Protein 4HHU (pdb70)

Radius of gyration: 19.48 Å; Cα contacts (8 Å, |Δi|>4): 597; chains: 2; bounding box: 56×45×49 Å

Structure (mmCIF, N/CA/C/O backbone):
data_4HHU
#
_entry.id   4HHU
#
_cell.length_a   58.426
_cell.length_b   63.623
_cell.length_c   81.168
_cell.angle_alpha   90.000
_cell.angle_beta   90.000
_cell.angle_gamma   90.000
#
_symmetry.space_group_name_H-M   'P 21 21 21'
#
loop_
_entity.id
_entity.type
_entity.pdbx_description
1 polymer OR280
2 non-polymer 3,6,9,12,15-PENTAOXAHEPTADECAN-1-OL
3 non-polymer 'TETRAETHYLENE GLYCOL'
4 water water
#
loop_
_atom_site.group_PDB
_atom_site.id
_atom_site.type_symbol
_atom_site.label_atom_id
_atom_site.label_alt_id
_atom_site.label_comp_id
_atom_site.label_asym_id
_atom_site.label_entity_id
_atom_site.label_seq_id
_atom_site.pdbx_PDB_ins_code
_atom_site.Cartn_x
_atom_site.Cartn_y
_atom_site.Cartn_z
_atom_site.occupancy
_atom_site.B_iso_or_equiv
_atom_site.auth_seq_id
_atom_site.auth_comp_id
_atom_site.auth_asym_id
_atom_site.auth_atom_id
_atom_site.pdbx_PDB_model_num
ATOM 9 N N . GLY A 1 2 ? 15.931 40.577 47.577 1.00 56.22 2 GLY A N 1
ATOM 10 C CA . GLY A 1 2 ? 14.523 40.250 47.463 1.00 51.69 2 GLY A CA 1
ATOM 11 C C . GLY A 1 2 ? 14.120 40.319 46.004 1.00 47.79 2 GLY A C 1
ATOM 12 O O . GLY A 1 2 ? 14.807 40.941 45.195 1.00 48.62 2 GLY A O 1
ATOM 13 N N . VAL A 1 3 ? 13.013 39.677 45.657 1.00 41.79 3 VAL A N 1
ATOM 14 C CA . VAL A 1 3 ? 12.538 39.681 44.283 1.00 36.31 3 VAL A CA 1
ATOM 15 C C . VAL A 1 3 ? 11.116 40.215 44.241 1.00 31.74 3 VAL A C 1
ATOM 16 O O . VAL A 1 3 ? 10.365 40.097 45.208 1.00 33.66 3 VAL A O 1
ATOM 28 N N . VAL A 1 5 ? 7.534 40.386 41.851 1.00 19.71 5 VAL A N 1
ATOM 29 C CA . VAL A 1 5 ? 6.800 39.894 40.699 1.00 18.77 5 VAL A CA 1
ATOM 30 C C . VAL A 1 5 ? 5.583 40.773 40.485 1.00 19.51 5 VAL A C 1
ATOM 31 O O . VAL A 1 5 ? 4.777 40.961 41.396 1.00 16.11 5 VAL A O 1
ATOM 35 N N . ILE A 1 6 ? 5.458 41.310 39.277 1.00 17.45 6 ILE A N 1
ATOM 36 C CA . ILE A 1 6 ? 4.333 42.168 38.927 1.00 20.16 6 ILE A CA 1
ATOM 37 C C . ILE A 1 6 ? 3.643 41.597 37.690 1.00 22.31 6 ILE A C 1
ATOM 38 O O . ILE A 1 6 ? 4.294 41.297 36.689 1.00 19.03 6 ILE A O 1
ATOM 43 N N . VAL A 1 7 ? 2.326 41.452 37.762 1.00 17.43 7 VAL A N 1
ATOM 44 C CA . VAL A 1 7 ? 1.577 40.919 36.641 1.00 15.94 7 VAL A CA 1
ATOM 45 C C . VAL A 1 7 ? 0.446 41.843 36.208 1.00 18.83 7 VAL A C 1
ATOM 46 O O . VAL A 1 7 ? -0.438 42.187 36.995 1.00 20.22 7 VAL A O 1
ATOM 50 N N . PHE A 1 8 ? 0.493 42.246 34.942 1.00 14.20 8 PHE A N 1
ATOM 51 C CA . PHE A 1 8 ? -0.529 43.108 34.367 1.00 15.18 8 PHE A CA 1
ATOM 52 C C . PHE A 1 8 ? -1.427 42.250 33.488 1.00 20.29 8 PHE A C 1
ATOM 53 O O . PHE A 1 8 ? -0.973 41.259 32.912 1.00 18.22 8 PHE A O 1
ATOM 61 N N . GLU A 1 9 ? -2.694 42.642 33.376 1.00 21.44 9 GLU A N 1
ATOM 62 C CA . GLU A 1 9 ? -3.660 41.924 32.550 1.00 21.92 9 GLU A CA 1
ATOM 63 C C . GLU A 1 9 ? -4.629 42.936 31.935 1.00 22.61 9 GLU A C 1
ATOM 64 O O . GLU A 1 9 ? -4.995 43.925 32.574 1.00 20.37 9 GLU A O 1
ATOM 70 N N . GLY A 1 10 ? -5.034 42.688 30.695 1.00 20.20 10 GLY A N 1
ATOM 71 C CA . GLY A 1 10 ? -5.959 43.589 30.023 1.00 22.44 10 GLY A CA 1
ATOM 72 C C . GLY A 1 10 ? -6.310 43.100 28.625 1.00 27.87 10 GLY A C 1
ATOM 73 O O . GLY A 1 10 ? -5.626 42.236 28.076 1.00 27.66 10 GLY A O 1
ATOM 74 N N . ASP A 1 11 ? -7.372 43.651 28.042 1.00 32.01 11 ASP A N 1
ATOM 75 C CA . ASP A 1 11 ? -7.794 43.254 26.699 1.00 37.46 11 ASP A CA 1
ATOM 76 C C . ASP A 1 11 ? -7.085 44.055 25.612 1.00 34.53 11 ASP A C 1
ATOM 77 O O . ASP A 1 11 ? -7.097 43.679 24.441 1.00 34.66 11 ASP A O 1
ATOM 82 N N . ASP A 1 12 ? -6.466 45.157 26.015 1.00 34.53 12 ASP A N 1
ATOM 83 C CA . ASP A 1 12 ? -5.778 46.049 25.096 1.00 35.58 12 ASP A CA 1
ATOM 84 C C . ASP A 1 12 ? -4.268 45.831 25.134 1.00 26.60 12 ASP A C 1
ATOM 85 O O . ASP A 1 12 ? -3.601 46.291 26.058 1.00 22.77 12 ASP A O 1
ATOM 90 N N . LEU A 1 13 ? -3.728 45.147 24.125 1.00 24.08 13 LEU A N 1
ATOM 91 C CA . LEU A 1 13 ? -2.290 44.870 24.071 1.00 25.31 13 LEU A CA 1
ATOM 92 C C . LEU A 1 13 ? -1.427 46.126 24.040 1.00 26.07 13 LEU A C 1
ATOM 93 O O . LEU A 1 13 ? -0.387 46.184 24.692 1.00 31.31 13 LEU A O 1
ATOM 98 N N . GLU A 1 14 ? -1.850 47.127 23.275 1.00 19.55 14 GLU A N 1
ATOM 99 C CA . GLU A 1 14 ? -1.103 48.377 23.195 1.00 22.99 14 GLU A CA 1
ATOM 100 C C . GLU A 1 14 ? -0.990 49.024 24.571 1.00 25.16 14 GLU A C 1
ATOM 101 O O . GLU A 1 14 ? 0.063 49.558 24.927 1.00 21.23 14 GLU A O 1
ATOM 107 N N . ALA A 1 15 ? -2.076 48.970 25.340 1.00 21.15 15 ALA A N 1
ATOM 108 C CA . ALA A 1 15 ? -2.079 49.545 26.680 1.00 22.18 15 ALA A CA 1
ATOM 109 C C . ALA A 1 15 ? -1.136 48.754 27.587 1.00 20.04 15 ALA A C 1
ATOM 110 O O . ALA A 1 15 ? -0.428 49.329 28.413 1.00 23.05 15 ALA A O 1
ATOM 112 N N . LEU A 1 16 ? -1.128 47.434 27.435 1.00 21.38 16 LEU A N 1
ATOM 113 C CA . LEU A 1 16 ? -0.255 46.597 28.254 1.00 17.65 16 LEU A CA 1
ATOM 114 C C . LEU A 1 16 ? 1.201 46.876 27.932 1.00 20.91 16 LEU A C 1
ATOM 115 O O . LEU A 1 16 ? 2.045 46.936 28.826 1.00 18.69 16 LEU A O 1
ATOM 120 N N . GLU A 1 17 ? 1.498 47.068 26.652 1.00 17.44 17 GLU A N 1
ATOM 121 C CA . GLU A 1 17 ? 2.873 47.325 26.258 1.00 22.30 17 GLU A CA 1
ATOM 122 C C . GLU A 1 17 ? 3.364 48.722 26.650 1.00 20.94 17 GLU A C 1
ATOM 123 O O . GLU A 1 17 ? 4.559 48.929 26.832 1.00 18.48 17 GLU A O 1
ATOM 129 N N . LYS A 1 18 ? 2.457 49.684 26.788 1.00 16.99 18 LYS A N 1
ATOM 130 C CA . LYS A 1 18 ? 2.875 51.023 27.220 1.00 15.47 18 LYS A CA 1
ATOM 131 C C . LYS A 1 18 ? 3.251 50.892 28.699 1.00 17.03 18 LYS A C 1
ATOM 132 O O . LYS A 1 18 ? 4.240 51.474 29.163 1.00 21.53 18 LYS A O 1
ATOM 138 N N . ALA A 1 19 ? 2.445 50.124 29.424 1.00 17.48 19 ALA A N 1
ATOM 139 C CA . ALA A 1 19 ? 2.666 49.880 30.845 1.00 21.81 19 ALA A CA 1
ATOM 140 C C . ALA A 1 19 ? 4.008 49.174 31.044 1.00 18.75 19 ALA A C 1
ATOM 141 O O . ALA A 1 19 ? 4.764 49.509 31.956 1.00 17.75 19 ALA A O 1
ATOM 143 N N . LEU A 1 20 ? 4.290 48.190 30.196 1.00 16.59 20 LEU A N 1
ATOM 144 C CA . LEU A 1 20 ? 5.555 47.457 30.270 1.00 18.87 20 LEU A CA 1
ATOM 145 C C . LEU A 1 20 ? 6.734 48.424 30.155 1.00 16.86 20 LEU A C 1
ATOM 146 O O . LEU A 1 20 ? 7.633 48.429 30.995 1.00 20.12 20 LEU A O 1
ATOM 151 N N . LYS A 1 21 ? 6.721 49.248 29.112 1.00 18.67 21 LYS A N 1
ATOM 152 C CA . LYS A 1 21 ? 7.799 50.205 28.897 1.00 22.46 21 LYS A CA 1
ATOM 153 C C . LYS A 1 21 ? 8.033 51.159 30.062 1.00 22.14 21 LYS A C 1
ATOM 154 O O . LYS A 1 21 ? 9.174 51.434 30.429 1.00 19.81 21 LYS A O 1
ATOM 160 N N . GLU A 1 22 ? 6.955 51.654 30.653 1.00 16.54 22 GLU A N 1
ATOM 161 C CA . GLU A 1 22 ? 7.071 52.580 31.773 1.00 17.96 22 GLU A CA 1
ATOM 162 C C . GLU A 1 22 ? 7.596 51.886 33.033 1.00 18.13 22 GLU A C 1
ATOM 163 O O . GLU A 1 22 ? 8.417 52.445 33.757 1.00 20.27 22 GLU A O 1
ATOM 177 N N . ILE A 1 24 ? 9.444 49.221 33.074 1.00 17.49 24 ILE A N 1
ATOM 178 C CA . ILE A 1 24 ? 10.844 48.896 32.798 1.00 21.08 24 ILE A CA 1
ATOM 179 C C . ILE A 1 24 ? 11.720 50.117 33.047 1.00 19.73 24 ILE A C 1
ATOM 180 O O . ILE A 1 24 ? 12.806 50.019 33.636 1.00 16.52 24 ILE A O 1
ATOM 185 N N . ARG A 1 25 ? 11.247 51.261 32.568 1.00 18.88 25 ARG A N 1
ATOM 186 C CA . ARG A 1 25 ? 11.974 52.508 32.710 1.00 24.82 25 ARG A CA 1
ATOM 187 C C . ARG A 1 25 ? 12.159 52.806 34.195 1.00 25.17 25 ARG A C 1
ATOM 188 O O . ARG A 1 25 ? 13.260 53.118 34.645 1.00 26.15 25 ARG A O 1
ATOM 196 N N . GLN A 1 26 ? 11.069 52.706 34.949 1.00 18.76 26 GLN A N 1
ATOM 197 C CA . GLN A 1 26 ? 11.105 52.960 36.383 1.00 19.50 26 GLN A CA 1
ATOM 198 C C . GLN A 1 26 ? 12.052 52.000 37.107 1.00 21.29 26 GLN A C 1
ATOM 199 O O . GLN A 1 26 ? 12.873 52.428 37.921 1.00 21.00 26 GLN A O 1
ATOM 205 N N . ALA A 1 27 ? 11.940 50.708 36.807 1.00 17.61 27 ALA A N 1
ATOM 206 C CA . ALA A 1 27 ? 12.789 49.700 37.448 1.00 19.36 27 ALA A CA 1
ATOM 207 C C . ALA A 1 27 ? 14.271 49.940 37.174 1.00 24.03 27 ALA A C 1
ATOM 208 O O . ALA A 1 27 ? 15.096 49.882 38.084 1.00 23.62 27 ALA A O 1
ATOM 210 N N . ARG A 1 28 ? 14.608 50.225 35.922 1.00 20.31 28 ARG A N 1
ATOM 211 C CA . ARG A 1 28 ? 15.993 50.464 35.555 1.00 18.89 28 ARG A CA 1
ATOM 212 C C . ARG A 1 28 ? 16.541 51.770 36.123 1.00 21.17 28 ARG A C 1
ATOM 213 O O . ARG A 1 28 ? 17.748 51.907 36.303 1.00 20.62 28 ARG A O 1
ATOM 221 N N . LYS A 1 29 ? 15.659 52.725 36.405 1.00 18.92 29 LYS A N 1
ATOM 222 C CA . LYS A 1 29 ? 16.096 53.996 36.969 1.00 26.16 29 LYS A CA 1
ATOM 223 C C . LYS A 1 29 ? 16.715 53.729 38.343 1.00 24.14 29 LYS A C 1
ATOM 224 O O . LYS A 1 29 ? 17.643 54.417 38.765 1.00 24.47 29 LYS A O 1
ATOM 230 N N . PHE A 1 30 ? 16.189 52.718 39.030 1.00 19.76 30 PHE A N 1
ATOM 231 C CA . PHE A 1 30 ? 16.676 52.329 40.350 1.00 17.22 30 PHE A CA 1
ATOM 232 C C . PHE A 1 30 ? 17.755 51.254 40.215 1.00 17.57 30 PHE A C 1
ATOM 233 O O . PHE A 1 30 ? 18.142 50.624 41.197 1.00 22.08 30 PHE A O 1
ATOM 241 N N . ALA A 1 31 ? 18.231 51.047 38.992 1.00 19.21 31 ALA A N 1
ATOM 242 C CA . ALA A 1 31 ? 19.261 50.048 38.710 1.00 25.43 31 ALA A CA 1
ATOM 243 C C . ALA A 1 31 ? 18.773 48.627 38.989 1.00 24.01 31 ALA A C 1
ATOM 244 O O . ALA A 1 31 ? 19.557 47.742 39.345 1.00 20.71 31 ALA A O 1
ATOM 246 N N . GLY A 1 32 ? 17.472 48.412 38.841 1.00 18.78 32 GLY A N 1
ATOM 247 C CA . GLY A 1 32 ? 16.942 47.078 39.050 1.00 18.18 32 GLY A CA 1
ATOM 248 C C . GLY A 1 32 ? 17.100 46.332 37.739 1.00 23.02 32 GLY A C 1
ATOM 249 O O . GLY A 1 32 ? 17.253 46.956 36.689 1.00 18.13 32 GLY A O 1
ATOM 250 N N . THR A 1 33 ? 17.084 45.007 37.782 1.00 20.92 33 THR A N 1
ATOM 251 C CA . THR A 1 33 ? 17.205 44.224 36.558 1.00 20.34 33 THR A CA 1
ATOM 252 C C . THR A 1 33 ? 15.837 43.624 36.257 1.00 20.43 33 THR A C 1
ATOM 253 O O . THR A 1 33 ? 15.213 43.002 37.128 1.00 20.77 33 THR A O 1
ATOM 257 N N . VAL A 1 34 ? 15.358 43.823 35.032 1.00 16.75 34 VAL A N 1
ATOM 258 C CA . VAL A 1 34 ? 14.043 43.312 34.679 1.00 17.62 34 VAL A CA 1
ATOM 259 C C . VAL A 1 34 ? 14.015 42.114 33.741 1.00 22.16 34 VAL A C 1
ATOM 260 O O . VAL A 1 34 ? 14.838 41.971 32.840 1.00 23.35 34 VAL A O 1
ATOM 264 N N . THR A 1 35 ? 13.041 41.252 33.993 1.00 14.33 35 THR A N 1
ATOM 265 C CA . THR A 1 35 ? 12.788 40.071 33.190 1.00 15.44 35 THR A CA 1
ATOM 266 C C . THR A 1 35 ? 11.293 40.198 32.887 1.00 20.71 35 THR A C 1
ATOM 267 O O . THR A 1 35 ? 10.508 40.531 33.783 1.00 20.64 35 THR A O 1
ATOM 271 N N . TYR A 1 36 ? 10.890 39.965 31.640 1.00 12.87 36 TYR A N 1
ATOM 272 C CA . TYR A 1 36 ? 9.479 40.087 31.323 1.00 13.26 36 TYR A CA 1
ATOM 273 C C . TYR A 1 36 ? 9.029 39.199 30.184 1.00 18.24 36 TYR A C 1
ATOM 274 O O . TYR A 1 36 ? 9.814 38.866 29.286 1.00 15.90 36 TYR A O 1
ATOM 283 N N . THR A 1 37 ? 7.757 38.816 30.249 1.00 16.83 37 THR A N 1
ATOM 284 C CA . THR A 1 37 ? 7.140 37.959 29.256 1.00 18.97 37 THR A CA 1
ATOM 285 C C . THR A 1 37 ? 5.715 38.425 28.995 1.00 23.25 37 THR A C 1
ATOM 286 O O . THR A 1 37 ? 4.960 38.658 29.929 1.00 19.42 37 THR A O 1
ATOM 290 N N . LEU A 1 38 ? 5.364 38.589 27.728 1.00 16.22 38 LEU A N 1
ATOM 291 C CA . LEU A 1 38 ? 3.999 38.948 27.358 1.00 19.05 38 LEU A CA 1
ATOM 292 C C . LEU A 1 38 ? 3.508 37.733 26.584 1.00 20.96 38 LEU A C 1
ATOM 293 O O . LEU A 1 38 ? 4.120 37.338 25.590 1.00 23.60 38 LEU A O 1
ATOM 298 N N . SER A 1 39 ? 2.430 37.128 27.059 1.00 19.01 39 SER A N 1
ATOM 299 C CA . SER A 1 39 ? 1.846 35.965 26.409 1.00 20.95 39 SER A CA 1
ATOM 300 C C . SER A 1 39 ? 0.336 36.084 26.556 1.00 25.88 39 SER A C 1
ATOM 301 O O . SER A 1 39 ? -0.180 36.169 27.673 1.00 20.47 39 SER A O 1
ATOM 304 N N . GLY A 1 40 ? -0.371 36.097 25.428 1.00 22.96 40 GLY A N 1
ATOM 305 C CA . GLY A 1 40 ? -1.815 36.236 25.475 1.00 20.72 40 GLY A CA 1
ATOM 306 C C . GLY A 1 40 ? -2.136 37.641 25.951 1.00 25.14 40 GLY A C 1
ATOM 307 O O . GLY A 1 40 ? -1.662 38.620 25.370 1.00 28.16 40 GLY A O 1
ATOM 308 N N . ASN A 1 41 ? -2.934 37.755 27.007 1.00 22.16 41 ASN A N 1
ATOM 309 C CA . ASN A 1 41 ? -3.268 39.072 27.539 1.00 26.62 41 ASN A CA 1
ATOM 310 C C . ASN A 1 41 ? -2.725 39.247 28.950 1.00 26.31 41 ASN A C 1
ATOM 311 O O . ASN A 1 41 ? -3.280 40.003 29.750 1.00 21.22 41 ASN A O 1
ATOM 316 N N . ARG A 1 42 ? -1.641 38.533 29.248 1.00 26.11 42 ARG A N 1
ATOM 317 C CA . ARG A 1 42 ? -0.994 38.621 30.554 1.00 25.37 42 ARG A CA 1
ATOM 318 C C . ARG A 1 42 ? 0.421 39.142 30.332 1.00 19.27 42 ARG A C 1
ATOM 319 O O . ARG A 1 42 ? 1.060 38.810 29.332 1.00 17.91 42 ARG A O 1
ATOM 327 N N . LEU A 1 43 ? 0.902 39.957 31.268 1.00 21.26 43 LEU A N 1
ATOM 328 C CA . LEU A 1 43 ? 2.241 40.524 31.201 1.00 19.47 43 LEU A CA 1
ATOM 329 C C . LEU A 1 43 ? 2.915 40.308 32.554 1.00 21.00 43 LEU A C 1
ATOM 330 O O . LEU A 1 43 ? 2.541 40.931 33.549 1.00 17.57 43 LEU A O 1
ATOM 335 N N . VAL A 1 44 ? 3.906 39.422 32.573 1.00 17.43 44 VAL A N 1
ATOM 336 C CA . VAL A 1 44 ? 4.642 39.091 33.791 1.00 20.25 44 VAL A CA 1
ATOM 337 C C . VAL A 1 44 ? 6.010 39.773 33.829 1.00 22.03 44 VAL A C 1
ATOM 338 O O . VAL A 1 44 ? 6.849 39.570 32.943 1.00 20.01 44 VAL A O 1
ATOM 342 N N . ILE A 1 45 ? 6.227 40.594 34.853 1.00 18.19 45 ILE A N 1
ATOM 343 C CA . ILE A 1 45 ? 7.492 41.304 35.013 1.00 15.18 45 ILE A CA 1
ATOM 344 C C . ILE A 1 45 ? 8.153 40.907 36.333 1.00 20.10 45 ILE A C 1
ATOM 345 O O . ILE A 1 45 ? 7.509 40.918 37.384 1.00 16.83 45 ILE A O 1
ATOM 350 N N . VAL A 1 46 ? 9.429 40.542 36.273 1.00 17.44 46 VAL A N 1
ATOM 351 C CA . VAL A 1 46 ? 10.172 40.171 37.471 1.00 14.73 46 VAL A CA 1
ATOM 352 C C . VAL A 1 46 ? 11.299 41.187 37.604 1.00 17.98 46 VAL A C 1
ATOM 353 O O . VAL A 1 46 ? 11.994 41.494 36.627 1.00 16.81 46 VAL A O 1
ATOM 357 N N . ILE A 1 47 ? 11.463 41.725 38.810 1.00 18.82 47 ILE A N 1
ATOM 358 C CA . ILE A 1 47 ? 12.497 42.722 39.061 1.00 16.51 47 ILE A CA 1
ATOM 359 C C . ILE A 1 47 ? 13.407 42.320 40.212 1.00 18.67 47 ILE A C 1
ATOM 360 O O . ILE A 1 47 ? 12.933 42.006 41.312 1.00 17.25 47 ILE A O 1
ATOM 365 N N . THR A 1 48 ? 14.709 42.331 39.950 1.00 15.20 48 THR A N 1
ATOM 366 C CA . THR A 1 48 ? 15.704 41.990 40.959 1.00 25.02 48 THR A CA 1
ATOM 367 C C . THR A 1 48 ? 16.709 43.137 41.098 1.00 24.40 48 THR A C 1
ATOM 368 O O . THR A 1 48 ? 16.683 44.097 40.326 1.00 22.53 48 THR A O 1
ATOM 372 N N . GLY A 1 49 ? 17.588 43.034 42.090 1.00 25.62 49 GLY A N 1
ATOM 373 C CA . GLY A 1 49 ? 18.602 44.053 42.297 1.00 29.48 49 GLY A CA 1
ATOM 374 C C . GLY A 1 49 ? 18.182 45.402 42.868 1.00 32.47 49 GLY A C 1
ATOM 375 O O . GLY A 1 49 ? 18.824 46.415 42.585 1.00 31.59 49 GLY A O 1
ATOM 376 N N . VAL A 1 50 ? 17.113 45.437 43.658 1.00 29.56 50 VAL A N 1
ATOM 377 C CA . VAL A 1 50 ? 16.671 46.692 44.269 1.00 33.23 50 VAL A CA 1
ATOM 378 C C . VAL A 1 50 ? 16.357 46.478 45.748 1.00 31.25 50 VAL A C 1
ATOM 379 O O . VAL A 1 50 ? 15.814 45.443 46.129 1.00 28.05 50 VAL A O 1
ATOM 383 N N . PRO A 1 51 ? 16.696 47.455 46.601 1.00 33.08 51 PRO A N 1
ATOM 384 C CA . PRO A 1 51 ? 16.449 47.373 48.044 1.00 31.86 51 PRO A CA 1
ATOM 385 C C . PRO A 1 51 ? 14.972 47.495 48.406 1.00 33.26 51 PRO A C 1
ATOM 386 O O . PRO A 1 51 ? 14.156 47.880 47.572 1.00 29.58 51 PRO A O 1
ATOM 390 N N . GLU A 1 52 ? 14.642 47.178 49.655 1.00 35.62 52 GLU A N 1
ATOM 391 C CA . GLU A 1 52 ? 13.261 47.210 50.141 1.00 40.65 52 GLU A CA 1
ATOM 392 C C . GLU A 1 52 ? 12.483 48.497 49.889 1.00 38.00 52 GLU A C 1
ATOM 393 O O . GLU A 1 52 ? 11.333 48.452 49.458 1.00 38.65 52 GLU A O 1
ATOM 399 N N . GLN A 1 53 ? 13.097 49.639 50.178 1.00 35.75 53 GLN A N 1
ATOM 400 C CA . GLN A 1 53 ? 12.438 50.924 49.982 1.00 37.49 53 GLN A CA 1
ATOM 401 C C . GLN A 1 53 ? 12.041 51.149 48.530 1.00 31.33 53 GLN A C 1
ATOM 402 O O . GLN A 1 53 ? 11.002 51.749 48.245 1.00 27.07 53 GLN A O 1
ATOM 408 N N . VAL A 1 54 ? 12.874 50.668 47.613 1.00 28.37 54 VAL A N 1
ATOM 409 C CA . VAL A 1 54 ? 12.602 50.816 46.189 1.00 21.10 54 VAL A CA 1
ATOM 410 C C . VAL A 1 54 ? 11.434 49.916 45.774 1.00 22.09 54 VAL A C 1
ATOM 411 O O . VAL A 1 54 ? 10.547 50.338 45.031 1.00 22.50 54 VAL A O 1
ATOM 415 N N . ARG A 1 55 ? 11.424 48.684 46.272 1.00 23.40 55 ARG A N 1
ATOM 416 C CA . ARG A 1 55 ? 10.349 47.766 45.942 1.00 27.59 55 ARG A CA 1
ATOM 417 C C . ARG A 1 55 ? 9.002 48.395 46.305 1.00 27.08 55 ARG A C 1
ATOM 418 O O . ARG A 1 55 ? 8.021 48.239 45.577 1.00 23.87 55 ARG A O 1
ATOM 426 N N . LYS A 1 56 ? 8.958 49.129 47.415 1.00 26.71 56 LYS A N 1
ATOM 427 C CA . LYS A 1 56 ? 7.722 49.784 47.816 1.00 28.52 56 LYS A CA 1
ATOM 428 C C . LYS A 1 56 ? 7.362 50.869 46.806 1.00 25.42 56 LYS A C 1
ATOM 429 O O . LYS A 1 56 ? 6.189 51.057 46.473 1.00 25.29 56 LYS A O 1
ATOM 435 N N . GLU A 1 57 ? 8.376 51.595 46.339 1.00 20.28 57 GLU A N 1
ATOM 436 C CA . GLU A 1 57 ? 8.171 52.640 45.344 1.00 26.26 57 GLU A CA 1
ATOM 437 C C . GLU A 1 57 ? 7.642 52.041 44.044 1.00 24.66 57 GLU A C 1
ATOM 438 O O . GLU A 1 57 ? 6.748 52.609 43.407 1.00 19.87 57 GLU A O 1
ATOM 444 N N . LEU A 1 58 ? 8.203 50.899 43.653 1.00 19.37 58 LEU A N 1
ATOM 445 C CA . LEU A 1 58 ? 7.779 50.229 42.426 1.00 18.83 58 LEU A CA 1
ATOM 446 C C . LEU A 1 58 ? 6.357 49.690 42.573 1.00 20.88 58 LEU A C 1
ATOM 447 O O . LEU A 1 58 ? 5.617 49.579 41.594 1.00 23.38 58 LEU A O 1
ATOM 452 N N . ALA A 1 59 ? 5.977 49.369 43.808 1.00 23.36 59 ALA A N 1
ATOM 453 C CA . ALA A 1 59 ? 4.631 48.877 44.092 1.00 20.32 59 ALA A CA 1
ATOM 454 C C . ALA A 1 59 ? 3.670 50.029 43.813 1.00 17.97 59 ALA A C 1
ATOM 455 O O . ALA A 1 59 ? 2.592 49.848 43.246 1.00 23.71 59 ALA A O 1
ATOM 457 N N . LYS A 1 60 ? 4.085 51.221 44.218 1.00 19.74 60 LYS A N 1
ATOM 458 C CA . LYS A 1 60 ? 3.306 52.437 44.017 1.00 24.63 60 LYS A CA 1
ATOM 459 C C . LYS A 1 60 ? 3.188 52.709 42.519 1.00 23.78 60 LYS A C 1
ATOM 460 O O . LYS A 1 60 ? 2.119 53.058 42.015 1.00 23.37 60 LYS A O 1
ATOM 466 N N . GLU A 1 61 ? 4.303 52.561 41.812 1.00 22.97 61 GLU A N 1
ATOM 467 C CA . GLU A 1 61 ? 4.320 52.795 40.378 1.00 20.37 61 GLU A CA 1
ATOM 468 C C . GLU A 1 61 ? 3.380 51.816 39.673 1.00 21.37 61 GLU A C 1
ATOM 469 O O . GLU A 1 61 ? 2.699 52.184 38.708 1.00 21.31 61 GLU A O 1
ATOM 475 N N . ALA A 1 62 ? 3.347 50.571 40.152 1.00 19.95 62 ALA A N 1
ATOM 476 C CA . ALA A 1 62 ? 2.474 49.561 39.564 1.00 18.76 62 ALA A CA 1
ATOM 477 C C . ALA A 1 62 ? 1.018 49.999 39.710 1.00 19.54 62 ALA A C 1
ATOM 478 O O . ALA A 1 62 ? 0.218 49.869 38.780 1.00 19.48 62 ALA A O 1
ATOM 480 N N . GLU A 1 63 ? 0.682 50.525 40.884 1.00 20.45 63 GLU A N 1
ATOM 481 C CA . GLU A 1 63 ? -0.674 50.994 41.158 1.00 28.11 63 GLU A CA 1
ATOM 482 C C . GLU A 1 63 ? -1.004 52.188 40.264 1.00 25.91 63 GLU A C 1
ATOM 483 O O . GLU A 1 63 ? -2.116 52.315 39.749 1.00 22.61 63 GLU A O 1
ATOM 489 N N . ARG A 1 64 ? -0.022 53.068 40.091 1.00 19.89 64 ARG A N 1
ATOM 490 C CA . ARG A 1 64 ? -0.199 54.252 39.267 1.00 22.34 64 ARG A CA 1
ATOM 491 C C . ARG A 1 64 ? -0.491 53.887 37.814 1.00 27.83 64 ARG A C 1
ATOM 492 O O . ARG A 1 64 ? -1.331 54.516 37.166 1.00 29.22 64 ARG A O 1
ATOM 500 N N . LEU A 1 65 ? 0.208 52.874 37.305 1.00 21.94 65 LEU A N 1
ATOM 501 C CA . LEU A 1 65 ? 0.027 52.445 35.920 1.00 22.38 65 LEU A CA 1
ATOM 502 C C . LEU A 1 65 ? -1.341 51.822 35.673 1.00 22.87 65 LEU A C 1
ATOM 503 O O . LEU A 1 65 ? -1.864 51.866 34.560 1.00 20.54 65 LEU A O 1
ATOM 508 N N . LYS A 1 66 ? -1.922 51.244 36.717 1.00 21.03 66 LYS A N 1
ATOM 509 C CA . LYS A 1 66 ? -3.243 50.650 36.596 1.00 21.39 66 LYS A CA 1
ATOM 510 C C . LYS A 1 66 ? -4.239 51.745 36.209 1.00 21.48 66 LYS A C 1
ATOM 511 O O . LYS A 1 66 ? -5.082 51.560 35.325 1.00 21.00 66 LYS A O 1
ATOM 517 N N . ALA A 1 67 ? -4.132 52.889 36.879 1.00 22.51 67 ALA A N 1
ATOM 518 C CA . ALA A 1 67 ? -5.019 54.017 36.615 1.00 24.44 67 ALA A CA 1
ATOM 519 C C . ALA A 1 67 ? -4.608 54.780 35.351 1.00 25.71 67 ALA A C 1
ATOM 520 O O . ALA A 1 67 ? -5.449 55.339 34.654 1.00 28.87 67 ALA A O 1
ATOM 522 N N . GLU A 1 68 ? -3.311 54.798 35.066 1.00 22.42 68 GLU A N 1
ATOM 523 C CA . GLU A 1 68 ? -2.788 55.489 33.893 1.00 22.37 68 GLU A CA 1
ATOM 524 C C . GLU A 1 68 ? -3.137 54.795 32.572 1.00 26.08 68 GLU A C 1
ATOM 525 O O . GLU A 1 68 ? -3.375 55.465 31.561 1.00 27.09 68 GLU A O 1
ATOM 531 N N . PHE A 1 69 ? -3.169 53.462 32.581 1.00 22.27 69 PHE A N 1
ATOM 532 C CA . PHE A 1 69 ? -3.456 52.698 31.367 1.00 20.74 69 PHE A CA 1
ATOM 533 C C . PHE A 1 69 ? -4.695 51.802 31.393 1.00 21.14 69 PHE A C 1
ATOM 534 O O . PHE A 1 69 ? -4.916 51.030 30.463 1.00 24.87 69 PHE A O 1
ATOM 542 N N . ASN A 1 70 ? -5.506 51.906 32.443 1.00 23.15 70 ASN A N 1
ATOM 543 C CA . ASN A 1 70 ? -6.719 51.086 32.558 1.00 32.58 70 ASN A CA 1
ATOM 544 C C . ASN A 1 70 ? -6.497 49.580 32.406 1.00 29.98 70 ASN A C 1
ATOM 545 O O . ASN A 1 70 ? -7.126 48.932 31.564 1.00 26.80 70 ASN A O 1
ATOM 550 N N . ILE A 1 71 ? -5.613 49.029 33.228 1.00 23.46 71 ILE A N 1
ATOM 551 C CA . ILE A 1 71 ? -5.311 47.604 33.193 1.00 22.75 71 ILE A CA 1
ATOM 552 C C . ILE A 1 71 ? -5.357 47.056 34.614 1.00 23.14 71 ILE A C 1
ATOM 553 O O . ILE A 1 71 ? -5.330 47.824 35.581 1.00 22.40 71 ILE A O 1
ATOM 558 N N . ASN A 1 72 ? -5.452 45.735 34.741 1.00 22.19 72 ASN A N 1
ATOM 559 C CA . ASN A 1 72 ? -5.470 45.102 36.056 1.00 20.97 72 ASN A CA 1
ATOM 560 C C . ASN A 1 72 ? -4.030 44.794 36.443 1.00 22.56 72 ASN A C 1
ATOM 561 O O . ASN A 1 72 ? -3.203 44.485 35.584 1.00 20.66 72 ASN A O 1
ATOM 566 N N . VAL A 1 73 ? -3.724 44.879 37.730 1.00 18.65 73 VAL A N 1
ATOM 567 C CA . VAL A 1 73 ? -2.369 44.591 38.169 1.00 18.18 73 VAL A CA 1
ATOM 568 C C . VAL A 1 73 ? -2.314 43.978 39.559 1.00 22.87 73 VAL A C 1
ATOM 569 O O . VAL A 1 73 ? -3.165 44.242 40.402 1.00 17.97 73 VAL A O 1
ATOM 573 N N . GLN A 1 74 ? -1.313 43.136 39.773 1.00 16.63 74 GLN A N 1
ATOM 574 C CA . GLN A 1 74 ? -1.096 42.514 41.071 1.00 18.23 74 GLN A CA 1
ATOM 575 C C . GLN A 1 74 ? 0.411 42.397 41.197 1.00 18.06 74 GLN A C 1
ATOM 576 O O . GLN A 1 74 ? 1.131 42.473 40.201 1.00 15.32 74 GLN A O 1
ATOM 582 N N . TYR A 1 75 ? 0.892 42.227 42.416 1.00 17.39 75 TYR A N 1
ATOM 583 C CA . TYR A 1 75 ? 2.321 42.103 42.631 1.00 18.59 75 TYR A CA 1
ATOM 584 C C . TYR A 1 75 ? 2.610 41.467 43.973 1.00 16.53 75 TYR A C 1
ATOM 585 O O . TYR A 1 75 ? 1.799 41.535 44.900 1.00 19.15 75 TYR A O 1
ATOM 594 N N . GLN A 1 76 ? 3.773 40.839 44.055 1.00 16.26 76 GLN A N 1
ATOM 595 C CA . GLN A 1 76 ? 4.227 40.202 45.274 1.00 19.39 76 GLN A CA 1
ATOM 596 C C . GLN A 1 76 ? 5.717 40.417 45.398 1.00 21.97 76 GLN A C 1
ATOM 597 O O . GLN A 1 76 ? 6.449 40.466 44.398 1.00 18.38 76 GLN A O 1
ATOM 603 N N . ILE A 1 77 ? 6.158 40.546 46.638 1.00 20.90 77 ILE A N 1
ATOM 604 C CA . ILE A 1 77 ? 7.562 40.715 46.937 1.00 29.85 77 ILE A CA 1
ATOM 605 C C . ILE A 1 77 ? 7.902 39.403 47.627 1.00 34.93 77 ILE A C 1
ATOM 606 O O . ILE A 1 77 ? 7.201 38.987 48.553 1.00 34.13 77 ILE A O 1
ATOM 619 N N . GLY A 1 79 ? 11.196 36.068 48.348 1.00 36.39 79 GLY A N 1
ATOM 620 C CA . GLY A 1 79 ? 12.600 35.734 48.467 1.00 33.64 79 GLY A CA 1
ATOM 621 C C . GLY A 1 79 ? 13.222 35.189 47.201 1.00 28.79 79 GLY A C 1
ATOM 622 O O . GLY A 1 79 ? 12.554 34.583 46.360 1.00 29.47 79 GLY A O 1
ATOM 623 N N . SER A 1 80 ? 14.521 35.421 47.063 1.00 24.08 80 SER A N 1
ATOM 624 C CA . SER A 1 80 ? 15.263 34.942 45.913 1.00 29.14 80 SER A CA 1
ATOM 625 C C . SER A 1 80 ? 15.258 33.423 45.997 1.00 33.20 80 SER A C 1
ATOM 626 O O . SER A 1 80 ? 15.343 32.861 47.087 1.00 38.61 80 SER A O 1
ATOM 629 N N . GLY A 1 81 ? 15.149 32.751 44.859 1.00 38.14 81 GLY A N 1
ATOM 630 C CA . GLY A 1 81 ? 15.138 31.298 44.888 1.00 39.18 81 GLY A CA 1
ATOM 631 C C . GLY A 1 81 ? 13.806 30.690 45.298 1.00 34.57 81 GLY A C 1
ATOM 632 O O . GLY A 1 81 ? 13.690 29.474 45.438 1.00 32.65 81 GLY A O 1
ATOM 633 N N . SER A 1 82 ? 12.799 31.525 45.513 1.00 27.38 82 SER A N 1
ATOM 634 C CA . SER A 1 82 ? 11.480 31.019 45.869 1.00 30.10 82 SER A CA 1
ATOM 635 C C . SER A 1 82 ? 10.770 30.672 44.552 1.00 30.78 82 SER A C 1
ATOM 636 O O . SER A 1 82 ? 10.994 31.322 43.531 1.00 28.71 82 SER A O 1
ATOM 639 N N . GLY A 1 83 ? 9.933 29.639 44.568 1.00 26.47 83 GLY A N 1
ATOM 640 C CA . GLY A 1 83 ? 9.235 29.247 43.354 1.00 18.80 83 GLY A CA 1
ATOM 641 C C . GLY A 1 83 ? 7.965 30.037 43.131 1.00 27.50 83 GLY A C 1
ATOM 642 O O . GLY A 1 83 ? 7.223 30.309 44.078 1.00 22.92 83 GLY A O 1
ATOM 643 N N . VAL A 1 84 ? 7.708 30.427 41.886 1.00 23.62 84 VAL A N 1
ATOM 644 C CA . VAL A 1 84 ? 6.494 31.174 41.587 1.00 20.93 84 VAL A CA 1
ATOM 645 C C . VAL A 1 84 ? 5.721 30.540 40.442 1.00 26.93 84 VAL A C 1
ATOM 646 O O . VAL A 1 84 ? 6.303 30.002 39.491 1.00 26.01 84 VAL A O 1
ATOM 658 N N . VAL A 1 86 ? 2.236 31.239 37.905 1.00 15.55 86 VAL A N 1
ATOM 659 C CA . VAL A 1 86 ? 1.193 32.134 37.419 1.00 16.86 86 VAL A CA 1
ATOM 660 C C . VAL A 1 86 ? 0.203 31.275 36.650 1.00 23.34 86 VAL A C 1
ATOM 661 O O . VAL A 1 86 ? 0.587 30.586 35.702 1.00 21.24 86 VAL A O 1
ATOM 665 N N . ILE A 1 87 ? -1.065 31.307 37.055 1.00 17.13 87 ILE A N 1
ATOM 666 C CA . ILE A 1 87 ? -2.076 30.506 36.387 1.00 17.50 87 ILE A CA 1
ATOM 667 C C . ILE A 1 87 ? -3.170 31.401 35.814 1.00 20.90 87 ILE A C 1
ATOM 668 O O . ILE A 1 87 ? -3.785 32.186 36.536 1.00 22.87 87 ILE A O 1
ATOM 673 N N . VAL A 1 88 ? -3.406 31.276 34.512 1.00 19.30 88 VAL A N 1
ATOM 674 C CA . VAL A 1 88 ? -4.420 32.081 33.842 1.00 19.91 88 VAL A CA 1
ATOM 675 C C . VAL A 1 88 ? -5.630 31.274 33.373 1.00 20.64 88 VAL A C 1
ATOM 676 O O . VAL A 1 88 ? -5.504 30.340 32.568 1.00 22.77 88 VAL A O 1
ATOM 680 N N . PHE A 1 89 ? -6.796 31.650 33.889 1.00 21.77 89 PHE A N 1
ATOM 681 C CA . PHE A 1 89 ? -8.062 31.002 33.547 1.00 20.90 89 PHE A CA 1
ATOM 682 C C . PHE A 1 89 ? -8.881 31.972 32.689 1.00 24.33 89 PHE A C 1
ATOM 683 O O . PHE A 1 89 ? -8.959 33.160 33.003 1.00 20.2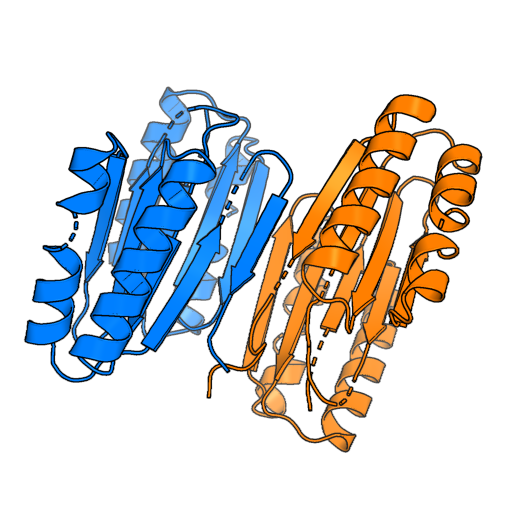7 89 PHE A O 1
ATOM 691 N N . GLU A 1 90 ? -9.487 31.460 31.618 1.00 23.33 90 GLU A N 1
ATOM 692 C CA . GLU A 1 90 ? -10.314 32.261 30.711 1.00 26.82 90 GLU A CA 1
ATOM 693 C C . GLU A 1 90 ? -11.671 31.595 30.469 1.00 28.43 90 GLU A C 1
ATOM 694 O O . GLU A 1 90 ? -11.742 30.381 30.259 1.00 23.89 90 GLU A O 1
ATOM 700 N N . GLY A 1 91 ? -12.743 32.386 30.488 1.00 27.65 91 GLY A N 1
ATOM 701 C CA . GLY A 1 91 ? -14.069 31.829 30.265 1.00 29.54 91 GLY A CA 1
ATOM 702 C C . GLY A 1 91 ? -15.185 32.861 30.171 1.00 32.79 91 GLY A C 1
ATOM 703 O O . GLY A 1 91 ? -15.042 33.988 30.649 1.00 30.97 91 GLY A O 1
ATOM 704 N N . ASP A 1 92 ? -16.302 32.475 29.559 1.00 35.92 92 ASP A N 1
ATOM 705 C CA . ASP A 1 92 ? -17.440 33.376 29.394 1.00 35.30 92 ASP A CA 1
ATOM 706 C C . ASP A 1 92 ? -18.333 33.461 30.627 1.00 35.86 92 ASP A C 1
ATOM 707 O O . ASP A 1 92 ? -19.059 34.440 30.805 1.00 42.25 92 ASP A O 1
ATOM 712 N N . ASP A 1 93 ? -18.286 32.436 31.472 1.00 35.42 93 ASP A N 1
ATOM 713 C CA . ASP A 1 93 ? -19.108 32.413 32.676 1.00 34.70 93 ASP A CA 1
ATOM 714 C C . ASP A 1 93 ? -18.307 32.826 33.908 1.00 33.37 93 ASP A C 1
ATOM 715 O O . ASP A 1 93 ? -17.609 32.0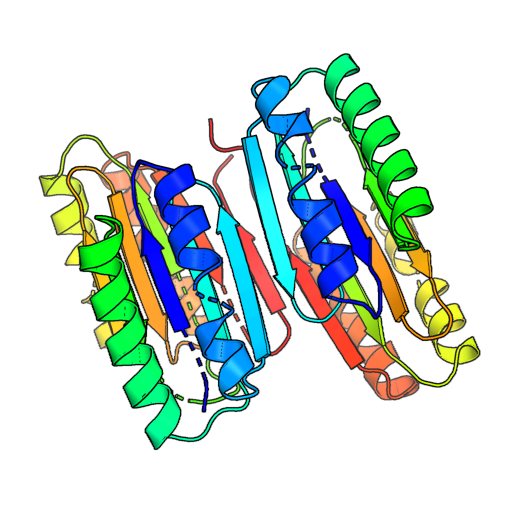09 34.503 1.00 29.12 93 ASP A O 1
ATOM 720 N N . LEU A 1 94 ? -18.427 34.094 34.291 1.00 36.75 94 LEU A N 1
ATOM 721 C CA . LEU A 1 94 ? -17.719 34.631 35.450 1.00 36.29 94 LEU A CA 1
ATOM 722 C C . LEU A 1 94 ? -17.872 33.791 36.719 1.00 32.93 94 LEU A C 1
ATOM 723 O O . LEU A 1 94 ? -16.904 33.600 37.454 1.00 29.91 94 LEU A O 1
ATOM 728 N N . GLU A 1 95 ? -19.077 33.292 36.985 1.00 30.87 95 GLU A N 1
ATOM 729 C CA . GLU A 1 95 ? -19.291 32.479 38.179 1.00 37.23 95 GLU A CA 1
ATOM 730 C C . GLU A 1 95 ? -18.361 31.272 38.192 1.00 33.71 95 GLU A C 1
ATOM 731 O O . GLU A 1 95 ? -17.995 30.771 39.260 1.00 32.23 95 GLU A O 1
ATOM 737 N N . ALA A 1 96 ? -17.986 30.800 37.006 1.00 31.44 96 ALA A N 1
ATOM 738 C CA . ALA A 1 96 ? -17.091 29.649 36.897 1.00 32.80 96 ALA A CA 1
ATOM 739 C C . ALA A 1 96 ? -15.675 30.067 37.284 1.00 28.87 96 ALA A C 1
ATOM 740 O O . ALA A 1 96 ? -14.931 29.300 37.892 1.00 29.05 96 ALA A O 1
ATOM 742 N N . LEU A 1 97 ? -15.305 31.289 36.927 1.00 25.92 97 LEU A N 1
ATOM 743 C CA . LEU A 1 97 ? -13.982 31.792 37.262 1.00 24.34 97 LEU A CA 1
ATOM 744 C C . LEU A 1 97 ? -13.875 32.013 38.771 1.00 20.73 97 LEU A C 1
ATOM 745 O O . LEU A 1 97 ? -12.827 31.761 39.366 1.00 24.43 97 LEU A O 1
ATOM 750 N N . GLU A 1 98 ? -14.965 32.463 39.390 1.00 18.66 98 GLU A N 1
ATOM 751 C CA . GLU A 1 98 ? -14.982 32.705 40.833 1.00 28.43 98 GLU A CA 1
ATOM 752 C C . GLU A 1 98 ? -14.842 31.411 41.632 1.00 26.38 98 GLU A C 1
ATOM 753 O O . GLU A 1 98 ? -14.223 31.389 42.699 1.00 24.32 98 GLU A O 1
ATOM 759 N N . LYS A 1 99 ? -15.421 30.334 41.111 1.00 25.49 99 LYS A N 1
ATOM 760 C CA . LYS A 1 99 ? -15.336 29.031 41.755 1.00 30.51 99 LYS A CA 1
ATOM 761 C C . LYS A 1 99 ? -13.876 28.594 41.708 1.00 27.37 99 LYS A C 1
ATOM 762 O O . LYS A 1 99 ? -13.327 28.101 42.695 1.00 24.56 99 LYS A O 1
ATOM 768 N N . ALA A 1 100 ? -13.263 28.776 40.540 1.00 24.26 100 ALA A N 1
ATOM 769 C CA . ALA A 1 100 ? -11.869 28.416 40.324 1.00 22.95 100 ALA A CA 1
ATOM 770 C C . ALA A 1 100 ? -10.983 29.206 41.281 1.00 21.21 100 ALA A C 1
ATOM 771 O O . ALA A 1 100 ? -10.060 28.656 41.875 1.00 24.40 100 ALA A O 1
ATOM 773 N N . LEU A 1 101 ? -11.271 30.496 41.430 1.00 22.08 101 LEU A N 1
ATOM 774 C CA . LEU A 1 101 ? -10.494 31.347 42.322 1.00 25.60 101 LEU A CA 1
ATOM 775 C C . LEU A 1 101 ? -10.569 30.815 43.743 1.00 29.21 101 LEU A C 1
ATOM 776 O O . LEU A 1 101 ? -9.541 30.642 44.398 1.00 21.22 101 LEU A O 1
ATOM 781 N N . LYS A 1 102 ? -11.784 30.548 44.211 1.00 26.80 102 LYS A N 1
ATOM 782 C CA . LYS A 1 102 ? -11.975 30.028 45.559 1.00 28.17 102 LYS A CA 1
ATOM 783 C C . LYS A 1 102 ? -11.253 28.699 45.769 1.00 23.11 102 LYS A C 1
ATOM 784 O O . LYS A 1 102 ? -10.646 28.480 46.814 1.00 23.11 102 LYS A O 1
ATOM 790 N N . GLU A 1 103 ? -11.305 27.818 44.774 1.00 22.64 103 GLU A N 1
ATOM 791 C CA . GLU A 1 103 ? -10.645 26.525 44.894 1.00 28.16 103 GLU A CA 1
ATOM 792 C C . GLU A 1 103 ? -9.125 26.639 44.883 1.00 28.21 103 GLU A C 1
ATOM 793 O O . GLU A 1 103 ? -8.445 25.992 45.680 1.00 26.05 103 GLU A O 1
ATOM 807 N N . ILE A 1 105 ? -7.367 29.201 45.782 1.00 23.17 105 ILE A N 1
ATOM 808 C CA . ILE A 1 105 ? -6.968 29.839 47.032 1.00 24.00 105 ILE A CA 1
ATOM 809 C C . ILE A 1 105 ? -6.917 28.786 48.140 1.00 24.48 105 ILE A C 1
ATOM 810 O O . ILE A 1 105 ? -5.952 28.721 48.898 1.00 22.52 105 ILE A O 1
ATOM 815 N N . ARG A 1 106 ? -7.961 27.965 48.221 1.00 32.72 106 ARG A N 1
ATOM 816 C CA . ARG A 1 106 ? -8.031 26.904 49.224 1.00 31.14 106 ARG A CA 1
ATOM 817 C C . ARG A 1 106 ? -6.779 26.036 49.145 1.00 30.74 106 ARG A C 1
ATOM 818 O O . ARG A 1 106 ? -6.161 25.722 50.164 1.00 25.16 106 ARG A O 1
ATOM 826 N N . GLN A 1 107 ? -6.407 25.657 47.924 1.00 24.81 107 GLN A N 1
ATOM 827 C CA . GLN A 1 107 ? -5.234 24.820 47.701 1.00 22.84 107 GLN A CA 1
ATOM 828 C C . GLN A 1 107 ? -3.915 25.504 48.054 1.00 25.29 107 GLN A C 1
ATOM 829 O O . GLN A 1 107 ? -3.036 24.891 48.663 1.00 28.49 107 GLN A O 1
ATOM 835 N N . ALA A 1 108 ? -3.772 26.771 47.674 1.00 27.54 108 ALA A N 1
ATOM 836 C CA . ALA A 1 108 ? -2.551 27.507 47.970 1.00 27.26 108 ALA A CA 1
ATOM 837 C C . ALA A 1 108 ? -2.353 27.616 49.481 1.00 27.58 108 ALA A C 1
ATOM 838 O O . ALA A 1 108 ? -1.240 27.448 49.983 1.00 26.30 108 ALA A O 1
ATOM 840 N N . ARG A 1 109 ? -3.441 27.879 50.199 1.00 22.04 109 ARG A N 1
ATOM 841 C CA . ARG A 1 109 ? -3.392 28.005 51.651 1.00 25.54 109 ARG A CA 1
ATOM 842 C C . ARG A 1 109 ? -3.001 26.679 52.285 1.00 25.80 109 ARG A C 1
ATOM 843 O O . ARG A 1 109 ? -2.240 26.641 53.246 1.00 27.25 109 ARG A O 1
ATOM 851 N N . LYS A 1 110 ? -3.523 25.590 51.739 1.00 23.77 110 LYS A N 1
ATOM 852 C CA . LYS A 1 110 ? -3.205 24.269 52.258 1.0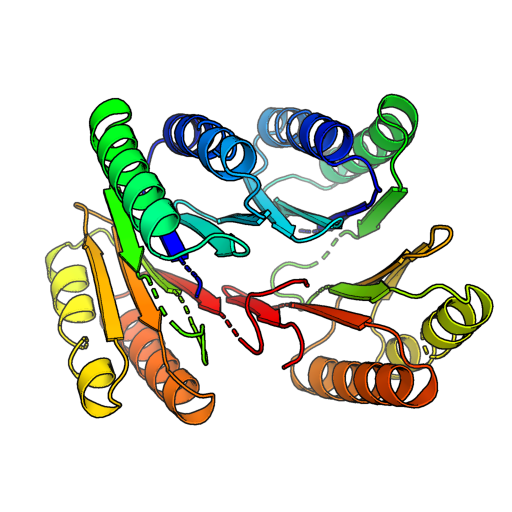0 25.33 110 LYS A CA 1
ATOM 853 C C . LYS A 1 110 ? -1.696 24.025 52.214 1.00 27.54 110 LYS A C 1
ATOM 854 O O . LYS A 1 110 ? -1.124 23.435 53.131 1.00 22.46 110 LYS A O 1
ATOM 860 N N . PHE A 1 111 ? -1.059 24.493 51.142 1.00 22.65 111 PHE A N 1
ATOM 861 C CA . PHE A 1 111 ? 0.375 24.311 50.954 1.00 21.22 111 PHE A CA 1
ATOM 862 C C . PHE A 1 111 ? 1.218 25.518 51.364 1.00 26.65 111 PHE A C 1
ATOM 863 O O . PHE A 1 111 ? 2.415 25.585 51.064 1.00 27.76 111 PHE A O 1
ATOM 871 N N . ALA A 1 112 ? 0.588 26.460 52.062 1.00 25.35 112 ALA A N 1
ATOM 872 C CA . ALA A 1 112 ? 1.261 27.663 52.550 1.00 27.22 112 ALA A CA 1
ATOM 873 C C . ALA A 1 112 ? 1.893 28.503 51.451 1.00 29.29 112 ALA A C 1
ATOM 874 O O . ALA A 1 112 ? 2.977 29.056 51.629 1.00 25.55 112 ALA A O 1
ATOM 876 N N . GLY A 1 113 ? 1.218 28.593 50.313 1.00 24.23 113 GLY A N 1
ATOM 877 C CA . GLY A 1 113 ? 1.727 29.407 49.230 1.00 21.08 113 GLY A CA 1
ATOM 878 C C . GLY A 1 113 ? 1.074 30.766 49.375 1.00 23.30 113 GLY A C 1
ATOM 879 O O . GLY A 1 113 ? -0.087 30.856 49.783 1.00 24.37 113 GLY A O 1
ATOM 880 N N . THR A 1 114 ? 1.803 31.832 49.074 1.00 19.09 114 THR A N 1
ATOM 881 C CA . THR A 1 114 ? 1.222 33.165 49.191 1.00 19.75 114 THR A CA 1
ATOM 882 C C . THR A 1 114 ? 0.523 33.521 47.875 1.00 21.92 114 THR A C 1
ATOM 883 O O . THR A 1 114 ? 1.141 33.499 46.808 1.00 16.15 114 THR A O 1
ATOM 887 N N . VAL A 1 115 ? -0.766 33.838 47.938 1.00 17.74 115 VAL A N 1
ATOM 888 C CA . VAL A 1 115 ? -1.481 34.154 46.706 1.00 18.93 115 VAL A CA 1
ATOM 889 C C . VAL A 1 115 ? -2.074 35.559 46.537 1.00 20.95 115 VAL A C 1
ATOM 890 O O . VAL A 1 115 ? -2.511 36.197 47.499 1.00 22.12 115 VAL A O 1
ATOM 894 N N . THR A 1 116 ? -2.028 36.034 45.289 1.00 15.49 116 THR A N 1
ATOM 895 C CA . THR A 1 116 ? -2.609 37.311 44.876 1.00 16.27 116 THR A CA 1
ATOM 896 C C . THR A 1 116 ? -3.323 36.976 43.569 1.00 20.14 116 THR A C 1
ATOM 897 O O . THR A 1 116 ? -3.070 35.922 42.977 1.00 17.78 116 THR A O 1
ATOM 901 N N . TYR A 1 117 ? -4.209 37.851 43.113 1.00 17.89 117 TYR A N 1
ATOM 902 C CA . TYR A 1 117 ? -4.928 37.584 41.871 1.00 18.20 117 TYR A CA 1
ATOM 903 C C . TYR A 1 117 ? -5.582 38.844 41.315 1.00 23.98 117 TYR A C 1
ATOM 904 O O . TYR A 1 117 ? -5.686 39.865 42.002 1.00 19.42 117 TYR A O 1
ATOM 913 N N . THR A 1 118 ? -6.006 38.757 40.058 1.00 19.09 118 THR A N 1
ATOM 914 C CA . THR A 1 118 ? -6.742 39.833 39.405 1.00 22.00 118 THR A CA 1
ATOM 915 C C . THR A 1 118 ? -7.824 39.106 38.636 1.00 25.06 118 THR A C 1
ATOM 916 O O . THR A 1 118 ? -7.581 38.039 38.065 1.00 18.77 118 THR A O 1
ATOM 920 N N . LEU A 1 119 ? -9.024 39.666 38.652 1.00 20.10 119 LEU A N 1
ATOM 921 C CA . LEU A 1 119 ? -10.151 39.064 37.958 1.00 23.55 119 LEU A CA 1
ATOM 922 C C . LEU A 1 119 ? -10.897 40.140 37.192 1.00 20.65 119 LEU A C 1
ATOM 923 O O . LEU A 1 119 ? -11.272 41.164 37.757 1.00 20.11 119 LEU A O 1
ATOM 928 N N . SER A 1 120 ? -11.079 39.920 35.895 1.00 20.23 120 SER A N 1
ATOM 929 C CA . SER A 1 120 ? -11.824 40.856 35.070 1.00 21.93 120 SER A CA 1
ATOM 930 C C . SER A 1 120 ? -13.124 40.134 34.726 1.00 24.73 120 SER A C 1
ATOM 931 O O . SER A 1 120 ? -13.495 39.164 35.394 1.00 24.37 120 SER A O 1
ATOM 934 N N . GLY A 1 121 ? -13.813 40.589 33.689 1.00 26.31 121 GLY A N 1
ATOM 935 C CA . GLY A 1 121 ? -15.059 39.945 33.322 1.00 31.13 121 GLY A CA 1
ATOM 936 C C . GLY A 1 121 ? -14.895 38.567 32.706 1.00 33.11 121 GLY A C 1
ATOM 937 O O . GLY A 1 121 ? -15.813 37.746 32.772 1.00 26.84 121 GLY A O 1
ATOM 938 N N . ASN A 1 122 ? -13.728 38.290 32.130 1.00 24.94 122 ASN A N 1
ATOM 939 C CA . ASN A 1 122 ? -13.507 37.002 31.469 1.00 29.81 122 ASN A CA 1
ATOM 940 C C . ASN A 1 122 ? -12.124 36.388 31.686 1.00 26.37 122 ASN A C 1
ATOM 941 O O . ASN A 1 122 ? -11.801 35.351 31.098 1.00 24.33 122 ASN A O 1
ATOM 946 N N . ARG A 1 123 ? -11.300 37.021 32.512 1.00 18.03 123 ARG A N 1
ATOM 947 C CA . ARG A 1 123 ? -9.953 36.505 32.731 1.00 20.33 123 ARG A CA 1
ATOM 948 C C . ARG A 1 123 ? -9.510 36.564 34.191 1.00 19.26 123 ARG A C 1
ATOM 949 O O . ARG A 1 123 ? -9.602 37.604 34.841 1.00 21.01 123 ARG A O 1
ATOM 957 N N . LEU A 1 124 ? -9.027 35.431 34.689 1.00 17.74 124 LEU A N 1
ATOM 958 C CA . LEU A 1 124 ? -8.556 35.306 36.064 1.00 14.34 124 LEU A CA 1
ATOM 959 C C . LEU A 1 124 ? -7.063 34.973 36.048 1.00 19.96 124 LEU A C 1
ATOM 960 O O . LEU A 1 124 ? -6.648 33.973 35.459 1.00 20.81 124 LEU A O 1
ATOM 965 N N . VAL A 1 125 ? -6.263 35.822 36.684 1.00 16.49 125 VAL A N 1
ATOM 966 C CA . VAL A 1 125 ? -4.829 35.606 36.741 1.00 14.96 125 VAL A CA 1
ATOM 967 C C . VAL A 1 125 ? -4.441 35.405 38.203 1.00 21.84 125 VAL A C 1
ATOM 968 O O . VAL A 1 125 ? -4.614 36.307 39.031 1.00 20.42 125 VAL A O 1
ATOM 972 N N . ILE A 1 126 ? -3.914 34.224 38.511 1.00 17.04 126 ILE A N 1
ATOM 973 C CA . ILE A 1 126 ? -3.508 33.905 39.876 1.00 17.08 126 ILE A CA 1
ATOM 974 C C . ILE A 1 126 ? -2.002 33.742 39.994 1.00 21.97 126 ILE A C 1
ATOM 975 O O . ILE A 1 126 ? -1.380 33.040 39.195 1.00 26.10 126 ILE A O 1
ATOM 980 N N . VAL A 1 127 ? -1.425 34.392 40.999 1.00 19.59 127 VAL A N 1
ATOM 981 C CA . VAL A 1 127 ? 0.009 34.312 41.247 1.00 12.88 127 VAL A CA 1
ATOM 982 C C . VAL A 1 127 ? 0.255 33.691 42.621 1.00 14.44 127 VAL A C 1
ATOM 983 O O . VAL A 1 127 ? -0.227 34.190 43.637 1.00 18.59 127 VAL A O 1
ATOM 987 N N . ILE A 1 128 ? 1.001 32.593 42.644 1.00 14.76 128 ILE A N 1
ATOM 988 C CA . ILE A 1 128 ? 1.306 31.908 43.895 1.00 17.35 128 ILE A CA 1
ATOM 989 C C . ILE A 1 128 ? 2.817 31.790 44.065 1.00 20.60 128 ILE A C 1
ATOM 990 O O . ILE A 1 128 ? 3.512 31.220 43.212 1.00 17.94 128 ILE A O 1
ATOM 995 N N . THR A 1 129 ? 3.330 32.340 45.163 1.00 16.76 129 THR A N 1
ATOM 996 C CA . THR A 1 129 ? 4.765 32.289 45.420 1.00 13.55 129 THR A CA 1
ATOM 997 C C . THR A 1 129 ? 5.077 31.427 46.637 1.00 15.66 129 THR A C 1
ATOM 998 O O . THR A 1 129 ? 4.187 31.085 47.407 1.00 18.70 129 THR A O 1
ATOM 1002 N N . GLY A 1 130 ? 6.347 31.078 46.802 1.00 18.88 130 GLY A N 1
ATOM 1003 C CA . GLY A 1 130 ? 6.739 30.248 47.925 1.00 19.41 130 GLY A CA 1
ATOM 1004 C C . GLY A 1 130 ? 6.271 28.821 47.714 1.00 23.94 130 GLY A C 1
ATOM 1005 O O . GLY A 1 130 ? 5.933 28.123 48.665 1.00 23.74 130 GLY A O 1
ATOM 1006 N N . VAL A 1 131 ? 6.257 28.381 46.460 1.00 22.20 131 VAL A N 1
ATOM 1007 C CA . VAL A 1 131 ? 5.820 27.028 46.142 1.00 22.71 131 VAL A CA 1
ATOM 1008 C C . VAL A 1 131 ? 6.879 26.200 45.413 1.00 24.54 131 VAL A C 1
ATOM 1009 O O . VAL A 1 131 ? 7.260 26.514 44.283 1.00 22.64 131 VAL A O 1
ATOM 1013 N N . PRO A 1 132 ? 7.374 25.133 46.058 1.00 21.09 132 PRO A N 1
ATOM 1014 C CA . PRO A 1 132 ? 8.387 24.244 45.481 1.00 19.02 132 PRO A CA 1
ATOM 1015 C C . PRO A 1 132 ? 7.764 23.358 44.402 1.00 18.95 132 PRO A C 1
ATOM 1016 O O . PRO A 1 132 ? 6.545 23.349 44.231 1.00 19.42 132 PRO A O 1
ATOM 1020 N N . GLU A 1 133 ? 8.593 22.602 43.690 1.00 19.79 133 GLU A N 1
ATOM 1021 C CA . GLU A 1 133 ? 8.094 21.744 42.618 1.00 26.30 133 GLU A CA 1
ATOM 1022 C C . GLU A 1 133 ? 6.948 20.805 42.985 1.00 27.46 133 GLU A C 1
ATOM 1023 O O . GLU A 1 133 ? 5.955 20.719 42.257 1.00 25.16 133 GLU A O 1
ATOM 1029 N N . GLN A 1 134 ? 7.088 20.096 44.101 1.00 26.72 134 GLN A N 1
ATOM 1030 C CA . GLN A 1 134 ? 6.062 19.161 44.556 1.00 29.68 134 GLN A CA 1
ATOM 1031 C C . GLN A 1 134 ? 4.682 19.832 44.714 1.00 25.17 134 GLN A C 1
ATOM 1032 O O . GLN A 1 134 ? 3.647 19.249 44.363 1.00 26.00 134 GLN A O 1
ATOM 1038 N N . VAL A 1 135 ? 4.678 21.057 45.238 1.00 19.10 135 VAL A N 1
ATOM 1039 C CA . VAL A 1 135 ? 3.444 21.808 45.449 1.00 20.99 135 VAL A CA 1
ATOM 1040 C C . VAL A 1 135 ? 2.866 22.327 44.124 1.00 22.34 135 VAL A C 1
ATOM 1041 O O . VAL A 1 135 ? 1.651 22.295 43.922 1.00 18.01 135 VAL A O 1
ATOM 1045 N N . ARG A 1 136 ? 3.738 22.790 43.226 1.00 20.45 136 ARG A N 1
ATOM 1046 C CA . ARG A 1 136 ? 3.292 23.294 41.931 1.00 24.10 136 ARG A CA 1
ATOM 1047 C C . ARG A 1 136 ? 2.590 22.187 41.143 1.00 26.88 136 ARG A C 1
ATOM 1048 O O . ARG A 1 136 ? 1.634 22.455 40.413 1.00 24.51 136 ARG A O 1
ATOM 1056 N N . LYS A 1 137 ? 3.056 20.948 41.312 1.00 22.95 137 LYS A N 1
ATOM 1057 C CA . LYS A 1 137 ? 2.450 19.794 40.647 1.00 23.88 137 LYS A CA 1
ATOM 1058 C C . LYS A 1 137 ? 1.005 19.609 41.112 1.00 23.89 137 LYS A C 1
ATOM 1059 O O . LYS A 1 137 ? 0.110 19.362 40.301 1.00 26.12 137 LYS A O 1
ATOM 1065 N N . GLU A 1 138 ? 0.786 19.716 42.422 1.00 23.51 138 GLU A N 1
ATOM 1066 C CA . GLU A 1 138 ? -0.548 19.573 42.993 1.00 22.32 138 GLU A CA 1
ATOM 1067 C C . GLU A 1 138 ? -1.482 20.707 42.578 1.00 22.39 138 GLU A C 1
ATOM 1068 O O . GLU A 1 138 ? -2.665 20.480 42.311 1.00 24.59 138 GLU A O 1
ATOM 1074 N N . LEU A 1 139 ? -0.948 21.926 42.535 1.00 16.11 139 LEU A N 1
ATOM 1075 C CA . LEU A 1 139 ? -1.726 23.093 42.143 1.00 17.42 139 LEU A CA 1
ATOM 1076 C C . LEU A 1 139 ? -2.138 22.974 40.676 1.00 20.90 139 LEU A C 1
ATOM 1077 O O . LEU A 1 139 ? -3.236 23.388 40.295 1.00 21.22 139 LEU A O 1
ATOM 1082 N N . ALA A 1 140 ? -1.249 22.411 39.860 1.00 19.16 140 ALA A N 1
ATOM 1083 C CA . ALA A 1 140 ? -1.531 22.212 38.444 1.00 22.55 140 ALA A CA 1
ATOM 1084 C C . ALA A 1 140 ? -2.624 21.152 38.308 1.00 26.05 140 ALA A C 1
ATOM 1085 O O . ALA A 1 140 ? -3.476 21.237 37.422 1.00 25.89 140 ALA A O 1
ATOM 1087 N N . LYS A 1 141 ? -2.601 20.153 39.189 1.00 25.14 141 LYS A N 1
ATOM 1088 C CA . LYS A 1 141 ? -3.612 19.097 39.157 1.00 29.00 141 LYS A CA 1
ATOM 1089 C C . LYS A 1 141 ? -4.984 19.688 39.444 1.00 27.66 141 LYS A C 1
ATOM 1090 O O . LYS A 1 141 ? -5.987 19.273 38.854 1.00 30.31 141 LYS A O 1
ATOM 1096 N N . GLU A 1 142 ? -5.021 20.653 40.360 1.00 22.60 142 GLU A N 1
ATOM 1097 C CA . GLU A 1 142 ? -6.264 21.315 40.735 1.00 24.82 142 GLU A CA 1
ATOM 1098 C C . GLU A 1 142 ? -6.766 22.187 39.587 1.00 26.11 142 GLU A C 1
ATOM 1099 O O . GLU A 1 142 ? -7.963 22.225 39.306 1.00 25.51 142 GLU A O 1
ATOM 1105 N N . ALA A 1 143 ? -5.844 22.879 38.925 1.00 23.26 143 ALA A N 1
ATOM 1106 C CA . ALA A 1 143 ? -6.206 23.743 37.808 1.00 26.65 143 ALA A CA 1
ATOM 1107 C C . ALA A 1 143 ? -6.799 22.909 36.674 1.00 27.94 143 ALA A C 1
ATOM 1108 O O . ALA A 1 143 ? -7.790 23.302 36.058 1.00 27.28 143 ALA A O 1
ATOM 1110 N N . GLU A 1 144 ? -6.189 21.757 36.408 1.00 28.87 144 GLU A N 1
ATOM 1111 C CA . GLU A 1 144 ? -6.667 20.871 35.352 1.00 30.75 144 GLU A CA 1
ATOM 1112 C C . GLU A 1 144 ? -8.044 20.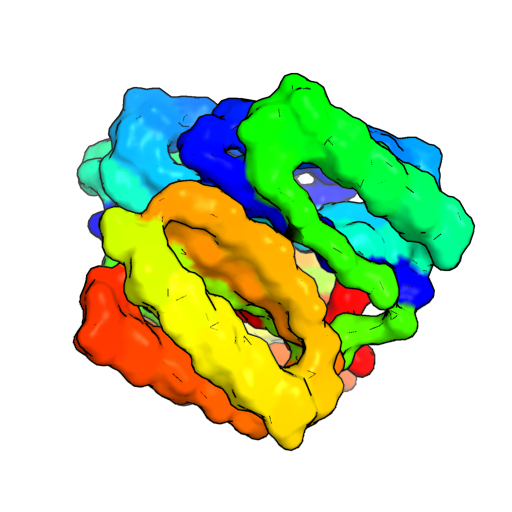316 35.697 1.00 32.25 144 GLU A C 1
ATOM 1113 O O . GLU A 1 144 ? -8.862 20.071 34.811 1.00 35.95 144 GLU A O 1
ATOM 1119 N N . ARG A 1 145 ? -8.304 20.126 36.986 1.00 33.02 145 ARG A N 1
ATOM 1120 C CA . ARG A 1 145 ? -9.597 19.609 37.423 1.00 34.06 145 ARG A CA 1
ATOM 1121 C C . ARG A 1 145 ? -10.678 20.663 37.215 1.00 34.49 145 ARG A C 1
ATOM 1122 O O . ARG A 1 145 ? -11.807 20.345 36.838 1.00 31.67 145 ARG A O 1
ATOM 1130 N N . LEU A 1 146 ? -10.323 21.917 37.483 1.00 29.21 146 LEU A N 1
ATOM 1131 C CA . LEU A 1 146 ? -11.238 23.043 37.319 1.00 25.40 146 LEU A CA 1
ATOM 1132 C C . LEU A 1 146 ? -11.490 23.258 35.831 1.00 28.05 146 LEU A C 1
ATOM 1133 O O . LEU A 1 146 ? -12.600 23.594 35.414 1.00 32.84 146 LEU A O 1
ATOM 1138 N N . LYS A 1 147 ? -10.442 23.065 35.040 1.00 23.83 147 LYS A N 1
ATOM 1139 C CA . LYS A 1 147 ? -10.506 23.228 33.591 1.00 28.62 147 LYS A CA 1
ATOM 1140 C C . LYS A 1 147 ? -11.548 22.285 33.009 1.00 40.02 147 LYS A C 1
ATOM 1141 O O . LYS A 1 147 ? -12.417 22.691 32.234 1.00 41.81 147 LYS A O 1
ATOM 1147 N N . ALA A 1 148 ? -11.442 21.020 33.403 1.00 41.73 148 ALA A N 1
ATOM 1148 C CA . ALA A 1 148 ? -12.341 19.966 32.950 1.00 47.96 148 ALA A CA 1
ATOM 1149 C C . ALA A 1 148 ? -13.747 20.170 33.489 1.00 48.05 148 ALA A C 1
ATOM 1150 O O . ALA A 1 148 ? -14.737 19.971 32.784 1.00 50.54 148 ALA A O 1
ATOM 1152 N N . GLU A 1 149 ? -13.817 20.570 34.751 1.00 42.16 149 GLU A N 1
ATOM 1153 C CA . GLU A 1 149 ? -15.080 20.791 35.428 1.00 40.82 149 GLU A CA 1
ATOM 1154 C C . GLU A 1 149 ? -15.915 21.975 34.932 1.00 43.34 149 GLU A C 1
ATOM 1155 O O . GLU A 1 149 ? -17.145 21.936 35.000 1.00 40.75 149 GLU A O 1
ATOM 1161 N N . PHE A 1 150 ? -15.263 23.017 34.427 1.00 36.71 150 PHE A N 1
ATOM 1162 C CA . PHE A 1 150 ? -15.995 24.197 33.972 1.00 29.72 150 PHE A CA 1
ATOM 1163 C C . PHE A 1 150 ? -15.776 24.584 32.522 1.00 30.21 150 PHE A C 1
ATOM 1164 O O . PHE A 1 150 ? -16.394 25.529 32.034 1.00 36.36 150 PHE A O 1
ATOM 1172 N N . ASN A 1 151 ? -14.912 23.855 31.829 1.00 34.16 151 ASN A N 1
ATOM 1173 C CA . ASN A 1 151 ? -14.628 24.166 30.437 1.00 50.21 151 ASN A CA 1
ATOM 1174 C C . ASN A 1 151 ? -14.125 25.605 30.337 1.00 50.38 151 ASN A C 1
ATOM 1175 O O . ASN A 1 151 ? -14.797 26.481 29.791 1.00 55.68 151 ASN A O 1
ATOM 1180 N N . ILE A 1 152 ? -12.950 25.844 30.905 1.00 41.78 152 ILE A N 1
ATOM 1181 C CA . ILE A 1 152 ? -12.316 27.151 30.860 1.00 35.23 152 ILE A CA 1
ATOM 1182 C C . ILE A 1 152 ? -10.870 26.876 30.458 1.00 35.53 152 ILE A C 1
ATOM 1183 O O . ILE A 1 152 ? -10.323 25.827 30.796 1.00 44.75 152 ILE A O 1
ATOM 1188 N N . ASN A 1 153 ? -10.262 27.792 29.714 1.00 26.53 153 ASN A N 1
ATOM 1189 C CA . ASN A 1 153 ? -8.884 27.611 29.281 1.00 27.62 153 ASN A CA 1
ATOM 1190 C C . ASN A 1 153 ? -7.923 27.979 30.402 1.00 29.46 153 ASN A C 1
ATOM 1191 O O . ASN A 1 153 ? -8.177 28.900 31.181 1.00 28.74 153 ASN A O 1
ATOM 1196 N N . VAL A 1 154 ? -6.818 27.246 30.481 1.00 25.28 154 VAL A N 1
ATOM 1197 C CA . VAL A 1 154 ? -5.815 27.485 31.507 1.00 26.12 154 VAL A CA 1
ATOM 1198 C C . VAL A 1 154 ? -4.410 27.531 30.910 1.00 26.79 154 VAL A C 1
ATOM 1199 O O . VAL A 1 154 ? -4.032 26.671 30.109 1.00 26.75 154 VAL A O 1
ATOM 1203 N N . GLN A 1 155 ? -3.654 28.556 31.288 1.00 23.70 155 GLN A N 1
ATOM 1204 C CA . GLN A 1 155 ? -2.270 28.716 30.846 1.00 23.30 155 GLN A CA 1
ATOM 1205 C C . GLN A 1 155 ? -1.426 28.790 32.113 1.00 19.74 155 GLN A C 1
ATOM 1206 O O . GLN A 1 155 ? -1.911 29.229 33.158 1.00 24.20 155 GLN A O 1
ATOM 1212 N N . TYR A 1 156 ? -0.166 28.375 32.017 1.00 21.12 156 TYR A N 1
ATOM 1213 C CA . TYR A 1 156 ? 0.731 28.407 33.170 1.00 20.95 156 TYR A CA 1
ATOM 1214 C C . TYR A 1 156 ? 2.092 28.999 32.831 1.00 24.59 156 TYR A C 1
ATOM 1215 O O . TYR A 1 156 ? 2.586 28.842 31.716 1.00 16.35 156 TYR A O 1
ATOM 1224 N N . GLN A 1 157 ? 2.688 29.676 33.806 1.00 22.04 157 GLN A N 1
ATOM 1225 C CA . GLN A 1 157 ? 4.038 30.201 33.677 1.00 16.30 157 GLN A CA 1
ATOM 1226 C C . GLN A 1 157 ? 4.659 29.935 35.041 1.00 20.30 157 GLN A C 1
ATOM 1227 O O . GLN A 1 157 ? 4.122 30.348 36.069 1.00 19.72 157 GLN A O 1
ATOM 1233 N N . ILE A 1 158 ? 5.783 29.233 35.042 1.00 19.88 158 ILE A N 1
ATOM 1234 C CA . ILE A 1 158 ? 6.467 28.892 36.280 1.00 21.25 158 ILE A CA 1
ATOM 1235 C C . ILE A 1 158 ? 7.906 29.382 36.247 1.00 23.47 158 ILE A C 1
ATOM 1236 O O . ILE A 1 158 ? 8.576 29.283 35.219 1.00 18.73 158 ILE A O 1
ATOM 1249 N N . THR A 1 160 ? 11.483 29.115 38.560 1.00 37.64 160 THR A N 1
ATOM 1250 C CA . THR A 1 160 ? 12.175 28.465 39.674 1.00 44.06 160 THR A CA 1
ATOM 1251 C C . THR A 1 160 ? 13.665 28.576 39.449 1.00 42.85 160 THR A C 1
ATOM 1252 O O . THR A 1 160 ? 14.182 28.055 38.461 1.00 39.09 160 THR A O 1
ATOM 1256 N N . GLY A 1 161 ? 14.360 29.236 40.364 1.00 45.48 161 GLY A N 1
ATOM 1257 C CA . GLY A 1 161 ? 15.780 29.391 40.180 1.00 48.68 161 GLY A CA 1
ATOM 1258 C C . GLY A 1 161 ? 15.978 29.960 38.789 1.00 45.43 161 GLY A C 1
ATOM 1259 O O . GLY A 1 161 ? 15.404 30.989 38.451 1.00 48.14 161 GLY A O 1
ATOM 1260 N N . SER A 1 162 ? 16.769 29.270 37.977 1.00 35.50 162 SER A N 1
ATOM 1261 C CA . SER A 1 162 ? 17.105 29.722 36.626 1.00 32.29 162 SER A CA 1
ATOM 1262 C C . SER A 1 162 ? 16.230 29.157 35.507 1.00 31.83 162 SER A C 1
ATOM 1263 O O . SER A 1 162 ? 16.684 29.023 34.364 1.00 29.02 162 SER A O 1
ATOM 1266 N N . LEU A 1 163 ? 14.984 28.833 35.824 1.00 24.08 163 LEU A N 1
ATOM 1267 C CA . LEU A 1 163 ? 14.081 28.263 34.833 1.00 24.60 163 LEU A CA 1
ATOM 1268 C C . LEU A 1 163 ? 12.775 29.014 34.664 1.00 19.11 163 LEU A C 1
ATOM 1269 O O . LEU A 1 163 ? 12.179 29.460 35.643 1.00 21.53 163 LEU A O 1
ATOM 1274 N N . GLU A 1 164 ? 12.345 29.159 33.415 1.00 17.30 164 GLU A N 1
ATOM 1275 C CA . GLU A 1 164 ? 11.056 29.774 33.116 1.00 18.79 164 GLU A CA 1
ATOM 1276 C C . GLU A 1 164 ? 10.343 28.734 32.254 1.00 18.57 164 GLU A C 1
ATOM 1277 O O . GLU A 1 164 ? 10.849 28.322 31.213 1.00 23.02 164 GLU A O 1
ATOM 1283 N N . HIS A 1 165 ? 9.177 28.295 32.712 1.00 19.89 165 HIS A N 1
ATOM 1284 C CA . HIS A 1 165 ? 8.415 27.266 32.022 1.00 20.87 165 HIS A CA 1
ATOM 1285 C C . HIS A 1 165 ? 7.017 27.747 31.645 1.00 23.95 165 HIS A C 1
ATOM 1286 O O . HIS A 1 165 ? 6.274 28.235 32.501 1.00 18.48 165 HIS A O 1
ATOM 1293 N N . HIS A 1 166 ? 6.673 27.604 30.364 1.00 17.52 166 HIS A N 1
ATOM 1294 C CA . HIS A 1 166 ? 5.363 28.005 29.842 1.00 22.43 166 HIS A CA 1
ATOM 1295 C C . HIS A 1 166 ? 4.583 26.792 29.354 1.00 22.38 166 HIS A C 1
ATOM 1296 O O . HIS A 1 166 ? 5.142 25.918 28.685 1.00 21.45 166 HIS A O 1
ATOM 1303 N N . HIS A 1 167 ? 3.290 26.737 29.667 1.00 22.44 167 HIS A N 1
ATOM 1304 C CA . HIS A 1 167 ? 2.475 25.613 29.227 1.00 21.48 167 HIS A CA 1
ATOM 1305 C C . HIS A 1 167 ? 1.027 25.960 28.866 1.00 29.18 167 HIS A C 1
ATOM 1306 O O . HIS A 1 167 ? 0.339 26.652 29.626 1.00 24.94 167 HIS A O 1
ATOM 1313 N N . HIS A 1 168 ? 0.581 25.492 27.692 1.00 32.27 168 HIS A N 1
ATOM 1314 C CA . HIS A 1 168 ? -0.810 25.667 27.229 1.00 35.41 168 HIS A CA 1
ATOM 1315 C C . HIS A 1 168 ? -1.251 24.277 26.733 1.00 39.50 168 HIS A C 1
ATOM 1316 O O . HIS A 1 168 ? -0.432 23.510 26.217 1.00 33.50 168 HIS A O 1
ATOM 1323 N N . HIS A 1 169 ? -2.542 23.981 26.833 1.00 48.17 169 HIS A N 1
ATOM 1324 C CA . HIS A 1 169 ? -3.085 22.679 26.424 1.00 58.59 169 HIS A CA 1
ATOM 1325 C C . HIS A 1 169 ? -3.184 22.366 24.919 1.00 68.67 169 HIS A C 1
ATOM 1326 O O . HIS A 1 169 ? -3.354 23.271 24.101 1.00 73.44 169 HIS A O 1
ATOM 1328 N N . HIS A 1 170 ? -3.083 21.068 24.595 1.00 70.40 170 HIS A N 1
ATOM 1329 C CA . HIS A 1 170 ? -3.189 20.498 23.233 1.00 71.53 170 HIS A CA 1
ATOM 1330 C C . HIS A 1 170 ? -2.062 19.552 22.793 1.00 72.22 170 HIS A C 1
ATOM 1331 O O . HIS A 1 170 ? -0.870 19.896 22.941 1.00 70.09 170 HIS A O 1
ATOM 1341 N N . GLY B 1 2 ? 1.344 25.921 11.433 1.00 26.62 2 GLY B N 1
ATOM 1342 C CA . GLY B 1 2 ? 2.688 25.698 11.938 1.00 23.32 2 GLY B CA 1
ATOM 1343 C C . GLY B 1 2 ? 3.067 26.821 12.893 1.00 26.61 2 GLY B C 1
ATOM 1344 O O . GLY B 1 2 ? 2.331 27.821 13.021 1.00 27.42 2 GLY B O 1
ATOM 1345 N N . VAL B 1 3 ? 4.229 26.683 13.532 1.00 20.90 3 VAL B N 1
ATOM 1346 C CA . VAL B 1 3 ? 4.701 27.677 14.485 1.00 18.86 3 VAL B CA 1
ATOM 1347 C C . VAL B 1 3 ? 6.182 27.975 14.268 1.00 23.10 3 VAL B C 1
ATOM 1348 O O . VAL B 1 3 ? 6.861 27.274 13.520 1.00 25.79 3 VAL B O 1
ATOM 1360 N N . VAL B 1 5 ? 9.905 29.706 16.354 1.00 18.00 5 VAL B N 1
ATOM 1361 C CA . VAL B 1 5 ? 10.565 30.234 17.541 1.00 15.24 5 VAL B CA 1
ATOM 1362 C C . VAL B 1 5 ? 11.794 30.995 17.081 1.00 17.92 5 VAL B C 1
ATOM 1363 O O . VAL B 1 5 ? 12.594 30.489 16.293 1.00 19.55 5 VAL B O 1
ATOM 1367 N N . ILE B 1 6 ? 11.932 32.220 17.570 1.00 17.09 6 ILE B N 1
ATOM 1368 C CA . ILE B 1 6 ? 13.065 33.061 17.210 1.00 15.18 6 ILE B CA 1
ATOM 1369 C C . ILE B 1 6 ? 13.779 33.505 18.483 1.00 16.07 6 ILE B C 1
ATOM 1370 O O . ILE B 1 6 ? 13.132 33.946 19.439 1.00 19.66 6 ILE B O 1
ATOM 1375 N N 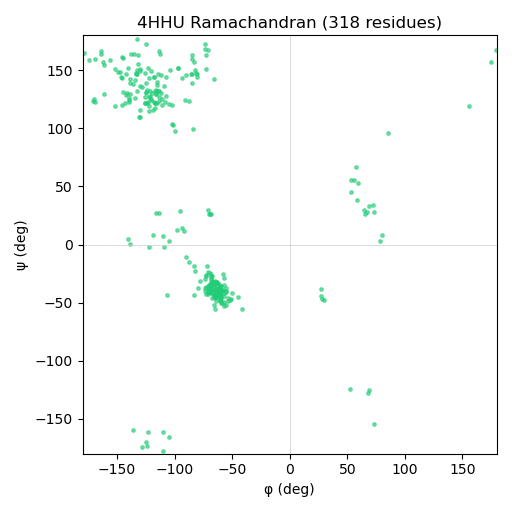. VAL B 1 7 ? 15.104 33.386 18.504 1.00 16.45 7 VAL B N 1
ATOM 1376 C CA . VAL B 1 7 ? 15.861 33.815 19.677 1.00 12.23 7 VAL B CA 1
ATOM 1377 C C . VAL B 1 7 ? 17.042 34.718 19.343 1.00 15.57 7 VAL B C 1
ATOM 1378 O O . VAL B 1 7 ? 17.983 34.305 18.673 1.00 17.99 7 VAL B O 1
ATOM 1382 N N . PHE B 1 8 ? 16.975 35.960 19.811 1.00 11.56 8 PHE B N 1
ATOM 1383 C CA . PHE B 1 8 ? 18.037 36.937 19.613 1.00 18.32 8 PHE B CA 1
ATOM 1384 C C . PHE B 1 8 ? 18.883 36.924 20.886 1.00 19.71 8 PHE B C 1
ATOM 1385 O O . PHE B 1 8 ? 18.375 36.641 21.970 1.00 18.55 8 PHE B O 1
ATOM 1393 N N . GLU B 1 9 ? 20.160 37.258 20.750 1.00 17.49 9 GLU B N 1
ATOM 1394 C CA . GLU B 1 9 ? 21.088 37.289 21.876 1.00 19.98 9 GLU B CA 1
ATOM 1395 C C . GLU B 1 9 ? 22.104 38.395 21.650 1.00 22.42 9 GLU B C 1
ATOM 1396 O O . GLU B 1 9 ? 22.513 38.642 20.512 1.00 17.63 9 GLU B O 1
ATOM 1402 N N . GLY B 1 10 ? 22.507 39.058 22.735 1.00 14.80 10 GLY B N 1
ATOM 1403 C CA . GLY B 1 10 ? 23.477 40.132 22.632 1.00 14.60 10 GLY B CA 1
ATOM 1404 C C . GLY B 1 10 ? 23.703 40.838 23.959 1.00 24.38 10 GLY B C 1
ATOM 1405 O O . GLY B 1 10 ? 22.842 40.802 24.840 1.00 23.34 10 GLY B O 1
ATOM 1406 N N . ASP B 1 11 ? 24.857 41.484 24.104 1.00 27.25 11 ASP B N 1
ATOM 1407 C CA . ASP B 1 11 ? 25.179 42.206 25.331 1.00 30.29 11 ASP B CA 1
ATOM 1408 C C . ASP B 1 11 ? 24.385 43.510 25.457 1.00 28.63 11 ASP B C 1
ATOM 1409 O O . ASP B 1 11 ? 24.091 43.957 26.565 1.00 27.35 11 ASP B O 1
ATOM 1414 N N . ASP B 1 12 ? 24.034 44.113 24.325 1.00 25.03 12 ASP B N 1
ATOM 1415 C CA . ASP B 1 12 ? 23.292 45.373 24.316 1.00 25.43 12 ASP B CA 1
ATOM 1416 C C . ASP B 1 12 ? 21.780 45.163 24.448 1.00 24.18 12 ASP B C 1
ATOM 1417 O O . ASP B 1 12 ? 21.111 44.859 23.460 1.00 20.35 12 ASP B O 1
ATOM 1422 N N . LEU B 1 13 ? 21.244 45.337 25.652 1.00 18.79 13 LEU B N 1
ATOM 1423 C CA . LEU B 1 13 ? 19.806 45.159 25.878 1.00 18.11 13 LEU B CA 1
ATOM 1424 C C . LEU B 1 13 ? 18.953 46.105 25.064 1.00 19.99 13 LEU B C 1
ATOM 1425 O O . LEU B 1 13 ? 17.866 45.742 24.618 1.00 24.82 13 LEU B O 1
ATOM 1430 N N . GLU B 1 14 ? 19.433 47.332 24.900 1.00 20.22 14 GLU B N 1
ATOM 1431 C CA . GLU B 1 14 ? 18.697 48.333 24.146 1.00 24.23 14 GLU B CA 1
ATOM 1432 C C . GLU B 1 14 ? 18.518 47.841 22.712 1.00 26.20 14 GLU B C 1
ATOM 1433 O O . GLU B 1 14 ? 17.421 47.919 22.152 1.00 24.32 14 GLU B O 1
ATOM 1439 N N . ALA B 1 15 ? 19.592 47.312 22.136 1.00 20.45 15 ALA B N 1
ATOM 1440 C CA . ALA B 1 15 ? 19.558 46.783 20.776 1.00 21.83 15 ALA B CA 1
ATOM 1441 C C . ALA B 1 15 ? 18.558 45.631 20.705 1.00 20.57 15 ALA B C 1
ATOM 1442 O O . ALA B 1 15 ? 17.793 45.520 19.759 1.00 21.37 15 ALA B O 1
ATOM 1444 N N . LEU B 1 16 ? 18.556 44.778 21.722 1.00 20.03 16 LEU B N 1
ATOM 1445 C CA . LEU B 1 16 ? 17.634 43.650 21.751 1.00 17.43 16 LEU B CA 1
ATOM 1446 C C . LEU B 1 16 ? 16.183 44.122 21.742 1.00 16.39 16 LEU B C 1
ATOM 1447 O O . LEU B 1 16 ? 15.341 43.561 21.036 1.00 20.35 16 LEU B O 1
ATOM 1452 N N . GLU B 1 17 ? 15.898 45.159 22.526 1.00 17.08 17 GLU B N 1
ATOM 1453 C CA . GLU B 1 17 ? 14.546 45.700 22.615 1.00 21.66 17 GLU B CA 1
ATOM 1454 C C . GLU B 1 17 ? 14.079 46.405 21.328 1.00 20.14 17 GLU B C 1
ATOM 1455 O O . GLU B 1 17 ? 12.900 46.338 20.979 1.00 17.32 17 GLU B O 1
ATOM 1461 N N . LYS B 1 18 ? 14.991 47.063 20.618 1.00 22.18 18 LYS B N 1
ATOM 1462 C CA . LYS B 1 18 ? 14.615 47.712 19.357 1.00 24.28 18 LYS B CA 1
ATOM 1463 C C . LYS B 1 18 ? 14.234 46.611 18.370 1.00 22.40 18 LYS B C 1
ATOM 1464 O O . LYS B 1 18 ? 13.262 46.731 17.622 1.00 25.07 18 LYS B O 1
ATOM 1470 N N . ALA B 1 19 ? 15.016 45.535 18.384 1.00 19.48 19 ALA B N 1
ATOM 1471 C CA . ALA B 1 19 ? 14.779 44.392 17.515 1.00 20.82 19 ALA B CA 1
ATOM 1472 C C . ALA B 1 19 ? 13.430 43.772 17.840 1.00 21.89 19 ALA B C 1
ATOM 1473 O O . ALA B 1 19 ? 12.689 43.379 16.947 1.00 20.35 19 ALA B O 1
ATOM 1475 N N . LEU B 1 20 ? 13.117 43.693 19.128 1.00 20.87 20 LEU B N 1
ATOM 1476 C CA . LEU B 1 20 ? 11.855 43.113 19.579 1.00 17.20 20 LEU B CA 1
ATOM 1477 C C . LEU B 1 20 ? 10.647 43.857 19.034 1.00 19.42 20 LEU B C 1
ATOM 1478 O O . LEU B 1 20 ? 9.691 43.239 18.555 1.00 19.86 20 LEU B O 1
ATOM 1483 N N . LYS B 1 21 ? 10.690 45.181 19.122 1.00 19.45 21 LYS B N 1
ATOM 1484 C CA . LYS B 1 21 ? 9.590 46.012 18.656 1.00 22.35 21 LYS B CA 1
ATOM 1485 C C . LYS B 1 21 ? 9.380 45.894 17.152 1.00 19.01 21 LYS B C 1
ATOM 1486 O O . LYS B 1 21 ? 8.243 45.881 16.684 1.00 22.23 21 LYS B O 1
ATOM 1492 N N . GLU B 1 22 ? 10.473 45.815 16.402 1.00 18.04 22 GLU B N 1
ATOM 1493 C CA . GLU B 1 22 ? 10.377 45.688 14.954 1.00 25.43 22 GLU B CA 1
ATOM 1494 C C . GLU B 1 22 ? 9.797 44.324 14.578 1.00 28.02 22 GLU B C 1
ATOM 1495 O O . GLU B 1 22 ? 8.998 44.232 13.650 1.00 29.03 22 GLU B O 1
ATOM 1509 N N . ILE B 1 24 ? 7.792 42.483 16.452 1.00 24.95 24 ILE B N 1
ATOM 1510 C CA . ILE B 1 24 ? 6.393 42.515 16.868 1.00 24.95 24 ILE B CA 1
ATOM 1511 C C . ILE B 1 24 ? 5.563 43.249 15.826 1.00 25.22 24 ILE B C 1
ATOM 1512 O O . ILE B 1 24 ? 4.427 42.876 15.541 1.00 25.17 24 ILE B O 1
ATOM 1517 N N . ARG B 1 25 ? 6.138 44.306 15.270 1.00 27.57 25 ARG B N 1
ATOM 1518 C CA . ARG B 1 25 ? 5.445 45.103 14.270 1.00 34.14 25 ARG B CA 1
ATOM 1519 C C . ARG B 1 25 ? 5.211 44.270 13.014 1.00 31.88 25 ARG B C 1
ATOM 1520 O O . ARG B 1 25 ? 4.088 44.176 12.513 1.00 35.81 25 ARG B O 1
ATOM 1528 N N . GLN B 1 26 ? 6.282 43.661 12.516 1.00 23.69 26 GLN B N 1
ATOM 1529 C CA . GLN B 1 26 ? 6.206 42.820 11.325 1.00 27.55 26 GLN B CA 1
ATOM 1530 C C . GLN B 1 26 ? 5.214 41.674 11.480 1.00 26.60 26 GLN B C 1
ATOM 1531 O O . GLN B 1 26 ? 4.366 41.463 10.617 1.00 27.72 26 GLN B O 1
ATOM 1537 N N . ALA B 1 27 ? 5.315 40.941 12.586 1.00 22.65 27 ALA B N 1
ATOM 1538 C CA . ALA B 1 27 ? 4.432 39.802 12.829 1.00 28.21 27 ALA B CA 1
ATOM 1539 C C . ALA B 1 27 ? 2.961 40.200 12.922 1.00 29.89 27 ALA B C 1
ATOM 1540 O O . ALA B 1 27 ? 2.082 39.505 12.405 1.00 28.87 27 ALA B O 1
ATOM 1542 N N . ARG B 1 28 ? 2.695 41.320 13.582 1.00 27.68 28 ARG B N 1
ATOM 1543 C CA . ARG B 1 28 ? 1.328 41.794 13.743 1.00 26.13 28 ARG B CA 1
ATOM 1544 C C . ARG B 1 28 ? 0.781 42.335 12.429 1.00 25.01 28 ARG B C 1
ATOM 1545 O O . ARG B 1 28 ? -0.423 42.316 12.196 1.00 25.79 28 ARG B O 1
ATOM 1553 N N . LYS B 1 29 ? 1.678 42.810 11.571 1.00 28.38 29 LYS B N 1
ATOM 1554 C CA . LYS B 1 29 ? 1.285 43.318 10.262 1.00 30.21 29 LYS B CA 1
ATOM 1555 C C . LYS B 1 29 ? 0.672 42.162 9.459 1.00 33.39 29 LYS B C 1
ATOM 1556 O O . LYS B 1 29 ? -0.242 42.359 8.651 1.00 31.38 29 LYS B O 1
ATOM 1562 N N . PHE B 1 30 ? 1.185 40.958 9.694 1.00 29.53 30 PHE B N 1
ATOM 1563 C CA . PHE B 1 30 ? 0.698 39.757 9.023 1.00 31.69 30 PHE B CA 1
ATOM 1564 C C . PHE B 1 30 ? -0.373 39.063 9.852 1.00 30.39 30 PHE B C 1
ATOM 1565 O O . PHE B 1 30 ? -0.708 37.910 9.594 1.00 36.42 30 PHE B O 1
ATOM 1573 N N . ALA B 1 31 ? -0.897 39.769 10.849 1.00 28.02 31 ALA B N 1
ATOM 1574 C CA . ALA B 1 31 ? -1.936 39.240 11.728 1.00 29.56 31 ALA B CA 1
ATOM 1575 C C . ALA B 1 31 ? -1.462 38.073 12.593 1.00 30.51 31 ALA B C 1
ATOM 1576 O O . ALA B 1 31 ? -2.261 37.236 13.006 1.00 27.12 31 ALA B O 1
ATOM 1578 N N . GLY B 1 32 ? -0.164 38.015 12.872 1.00 29.62 32 GLY B N 1
ATOM 1579 C CA . GLY B 1 32 ? 0.340 36.931 13.696 1.00 33.80 32 GLY B CA 1
ATOM 1580 C C . GLY B 1 32 ? 0.218 37.227 15.180 1.00 31.83 32 GLY B C 1
ATOM 1581 O O . GLY B 1 32 ? 0.016 38.373 15.574 1.00 33.35 32 GLY B O 1
ATOM 1582 N N . THR B 1 33 ? 0.325 36.189 16.004 1.00 28.10 33 THR B N 1
ATOM 1583 C CA . THR B 1 33 ? 0.259 36.351 17.452 1.00 28.05 33 THR B CA 1
ATOM 1584 C C . THR B 1 33 ? 1.658 36.117 18.009 1.00 24.85 33 THR B C 1
ATOM 1585 O O . THR B 1 33 ? 2.251 35.053 17.802 1.00 24.70 33 THR B O 1
ATOM 1589 N N . VAL B 1 34 ? 2.178 37.115 18.716 1.00 26.53 34 VAL B N 1
ATOM 1590 C CA . VAL B 1 34 ? 3.524 37.038 19.259 1.00 26.43 34 VAL B CA 1
ATOM 1591 C C . VAL B 1 34 ? 3.610 36.946 20.774 1.00 26.49 34 VAL B C 1
ATOM 1592 O O . VAL B 1 34 ? 2.979 37.718 21.499 1.00 30.67 34 VAL B O 1
ATOM 1596 N N . THR B 1 35 ? 4.394 35.977 21.234 1.00 18.80 35 THR B N 1
ATOM 1597 C CA . THR B 1 35 ? 4.656 35.782 22.652 1.00 15.67 35 THR B CA 1
ATOM 1598 C C . THR B 1 35 ? 6.144 36.075 22.743 1.00 21.05 35 THR B C 1
ATOM 1599 O O . THR B 1 35 ? 6.922 35.578 21.929 1.00 22.66 35 THR B O 1
ATOM 1603 N N . TYR B 1 36 ? 6.549 36.898 23.700 1.00 17.40 36 TYR B N 1
ATOM 1604 C CA . TYR B 1 36 ? 7.959 37.215 23.817 1.00 14.61 36 TYR B CA 1
ATOM 1605 C C . TYR B 1 36 ? 8.430 37.279 25.259 1.00 17.48 36 TYR B C 1
ATOM 1606 O O . TYR B 1 36 ? 7.657 37.572 26.173 1.00 14.89 36 TYR B O 1
ATOM 1615 N N . THR B 1 37 ? 9.712 36.987 25.445 1.00 16.79 37 THR B N 1
ATOM 1616 C CA . THR B 1 37 ? 10.326 36.973 26.768 1.00 14.03 37 THR B CA 1
ATOM 1617 C C . THR B 1 37 ? 11.748 37.521 26.712 1.00 19.36 37 THR B C 1
ATOM 1618 O O . THR B 1 37 ? 12.551 37.090 25.887 1.00 19.30 37 THR B O 1
ATOM 1622 N N . LEU B 1 38 ? 12.050 38.479 27.581 1.00 18.49 38 LEU B N 1
ATOM 1623 C CA . LEU B 1 38 ? 13.400 39.015 27.677 1.00 16.62 38 LEU B CA 1
ATOM 1624 C C . LEU B 1 38 ? 13.854 38.569 29.057 1.00 16.43 38 LEU B C 1
ATOM 1625 O O . LEU B 1 38 ? 13.187 38.857 30.059 1.00 17.07 38 LEU B O 1
ATOM 1630 N N . SER B 1 39 ? 14.974 37.851 29.106 1.00 16.42 39 SER B N 1
ATOM 1631 C CA . SER B 1 39 ? 15.519 37.338 30.367 1.00 18.87 39 SER B CA 1
ATOM 1632 C C . SER B 1 39 ? 17.029 37.219 30.198 1.00 18.63 39 SER B C 1
ATOM 1633 O O . SER B 1 39 ? 17.512 36.472 29.339 1.00 13.94 39 SER B O 1
ATOM 1636 N N . GLY B 1 40 ? 17.771 37.954 31.020 1.00 17.37 40 GLY B N 1
ATOM 1637 C CA . GLY B 1 40 ? 19.214 37.939 30.899 1.00 22.41 40 GLY B CA 1
ATOM 1638 C C . GLY B 1 40 ? 19.523 38.610 29.577 1.00 23.00 40 GLY B C 1
ATOM 1639 O O . GLY B 1 40 ? 19.047 39.718 29.320 1.00 22.78 40 GLY B O 1
ATOM 1640 N N . ASN B 1 41 ? 20.310 37.952 28.731 1.00 17.65 41 ASN B N 1
ATOM 1641 C CA . ASN B 1 41 ? 20.623 38.530 27.437 1.00 21.27 41 ASN B CA 1
ATOM 1642 C C . ASN B 1 41 ? 20.044 37.748 26.277 1.00 23.72 41 ASN B C 1
ATOM 1643 O O . ASN B 1 41 ? 20.576 37.780 25.166 1.00 22.65 41 ASN B O 1
ATOM 1648 N N . ARG B 1 42 ? 18.946 37.051 26.546 1.00 20.89 42 ARG B N 1
ATOM 1649 C CA . ARG B 1 42 ? 18.256 36.299 25.512 1.00 20.53 42 ARG B CA 1
ATOM 1650 C C . ARG B 1 42 ? 16.885 36.948 25.309 1.00 16.87 42 ARG B C 1
ATOM 1651 O O . ARG B 1 42 ? 16.284 37.481 26.251 1.00 14.78 42 ARG B O 1
ATOM 1659 N N . LEU B 1 43 ? 16.410 36.909 24.070 1.00 13.55 43 LEU B N 1
ATOM 1660 C CA . LEU B 1 43 ? 15.095 37.428 23.717 1.00 19.72 43 LEU B CA 1
ATOM 1661 C C . LEU B 1 43 ? 14.443 36.292 22.935 1.00 19.79 43 LEU B C 1
ATOM 1662 O O . LEU B 1 43 ? 14.863 35.986 21.810 1.00 19.48 43 LEU B O 1
ATOM 1667 N N . VAL B 1 44 ? 13.440 35.661 23.539 1.00 16.71 44 VAL B N 1
ATOM 1668 C CA . VAL B 1 44 ? 12.745 34.533 22.921 1.00 17.63 44 VAL B CA 1
ATOM 1669 C C . VAL B 1 44 ? 11.376 34.958 22.417 1.00 21.31 44 VAL B C 1
ATOM 1670 O O . VAL B 1 44 ? 10.523 35.391 23.198 1.00 17.90 44 VAL B O 1
ATOM 1674 N N . ILE B 1 45 ? 11.169 34.796 21.115 1.00 13.84 45 ILE B N 1
ATOM 1675 C CA . ILE B 1 45 ? 9.922 35.178 20.473 1.00 14.39 45 ILE B CA 1
ATOM 1676 C C . ILE B 1 45 ? 9.247 33.988 19.800 1.00 22.94 45 ILE B C 1
ATOM 1677 O O . ILE B 1 45 ? 9.851 33.299 18.975 1.00 22.01 45 ILE B O 1
ATOM 1682 N N . VAL B 1 46 ? 7.992 33.748 20.156 1.00 20.10 46 VAL B N 1
ATOM 1683 C CA . VAL B 1 46 ? 7.238 32.660 19.554 1.00 20.93 46 VAL B CA 1
ATOM 1684 C C . VAL B 1 46 ? 6.128 33.308 18.740 1.00 23.31 46 VAL B C 1
ATOM 1685 O O . VAL B 1 46 ? 5.392 34.160 19.251 1.00 19.58 46 VAL B O 1
ATOM 1689 N N . ILE B 1 47 ? 6.031 32.929 17.467 1.00 20.63 47 ILE B N 1
ATOM 1690 C CA . ILE B 1 47 ? 5.010 33.488 16.585 1.00 17.21 47 ILE B CA 1
ATOM 1691 C C . ILE B 1 47 ? 4.117 32.371 16.037 1.00 19.35 47 ILE B C 1
ATOM 1692 O O . ILE B 1 47 ? 4.597 31.364 15.514 1.00 19.39 47 ILE B O 1
ATOM 1697 N N . THR B 1 48 ? 2.812 32.545 16.183 1.00 18.54 48 THR B N 1
ATOM 1698 C CA . THR B 1 48 ? 1.859 31.551 15.702 1.00 23.69 48 THR B CA 1
ATOM 1699 C C . THR B 1 48 ? 0.755 32.262 14.920 1.00 22.00 48 THR B C 1
ATOM 1700 O O . THR B 1 48 ? 0.746 33.490 14.824 1.00 22.88 48 THR B O 1
ATOM 1704 N N . GLY B 1 49 ? -0.159 31.482 14.350 1.00 21.04 49 GLY B N 1
ATOM 1705 C CA . GLY B 1 49 ? -1.265 32.055 13.605 1.00 21.50 49 GLY B CA 1
ATOM 1706 C C . GLY B 1 49 ? -0.973 32.504 12.187 1.00 25.48 49 GLY B C 1
ATOM 1707 O O . GLY B 1 49 ? -1.819 33.143 11.562 1.00 29.79 49 GLY B O 1
ATOM 1708 N N . VAL B 1 50 ? 0.210 32.191 11.669 1.00 28.24 50 VAL B N 1
ATOM 1709 C CA . VAL B 1 50 ? 0.539 32.572 10.300 1.00 30.60 50 VAL B CA 1
ATOM 1710 C C . VAL B 1 50 ? 0.982 31.357 9.491 1.00 28.30 50 VAL B C 1
ATOM 1711 O O . VAL B 1 50 ? 1.570 30.421 10.029 1.00 28.71 50 VAL B O 1
ATOM 1715 N N . PRO B 1 51 ? 0.688 31.357 8.179 1.00 29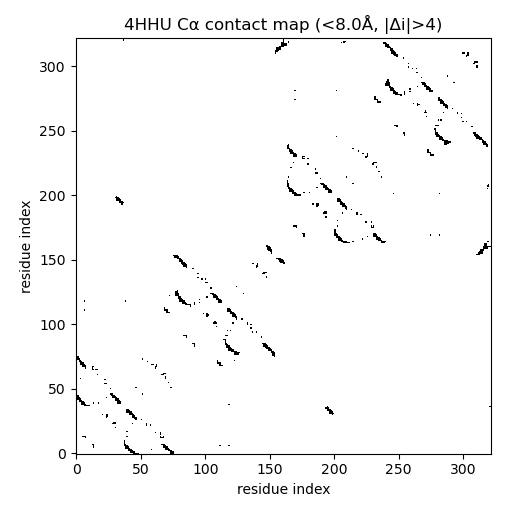.50 51 PRO B N 1
ATOM 1716 C CA . PRO B 1 51 ? 1.051 30.259 7.282 1.00 26.02 51 PRO B CA 1
ATOM 1717 C C . PRO B 1 51 ? 2.541 30.194 6.969 1.00 31.65 51 PRO B C 1
ATOM 1718 O O . PRO B 1 51 ? 3.283 31.155 7.180 1.00 29.11 51 PRO B O 1
ATOM 1722 N N . GLU B 1 52 ? 2.955 29.041 6.463 1.00 28.21 52 GLU B N 1
ATOM 1723 C CA . GLU B 1 52 ? 4.339 28.762 6.113 1.00 34.86 52 GLU B CA 1
ATOM 1724 C C . GLU B 1 52 ? 5.045 29.879 5.357 1.00 28.89 52 GLU B C 1
ATOM 1725 O O . GLU B 1 52 ? 6.177 30.221 5.676 1.00 23.94 52 GLU B O 1
ATOM 1731 N N . GLN B 1 53 ? 4.385 30.454 4.361 1.00 31.05 53 GLN B N 1
ATOM 1732 C CA . GLN B 1 53 ? 5.012 31.515 3.572 1.00 33.88 53 GLN B CA 1
ATOM 1733 C C . GLN B 1 53 ? 5.224 32.807 4.362 1.00 34.73 53 GLN B C 1
ATOM 1734 O O . GLN B 1 53 ? 6.116 33.593 4.054 1.00 34.13 53 GLN B O 1
ATOM 1740 N N . VAL B 1 54 ? 4.404 33.034 5.379 1.00 28.05 54 VAL B N 1
ATOM 1741 C CA . VAL B 1 54 ? 4.574 34.232 6.191 1.00 27.44 54 VAL B CA 1
ATOM 1742 C C . VAL B 1 54 ? 5.704 33.993 7.186 1.00 26.84 54 VAL B C 1
ATOM 1743 O O . VAL B 1 54 ? 6.489 34.891 7.479 1.00 29.93 54 VAL B O 1
ATOM 1747 N N . ARG B 1 55 ? 5.788 32.772 7.695 1.00 21.28 55 ARG B N 1
ATOM 1748 C CA . ARG B 1 55 ? 6.852 32.428 8.623 1.00 21.81 55 ARG B CA 1
ATOM 1749 C C . ARG B 1 55 ? 8.203 32.646 7.932 1.00 24.46 55 ARG B C 1
ATOM 1750 O O . ARG B 1 55 ? 9.147 33.139 8.554 1.00 27.46 55 ARG B O 1
ATOM 1758 N N . LYS B 1 56 ? 8.289 32.300 6.647 1.00 23.57 56 LYS B N 1
ATOM 1759 C CA . LYS B 1 56 ? 9.528 32.486 5.894 1.00 32.20 56 LYS B CA 1
ATOM 1760 C C . LYS B 1 56 ? 9.883 33.965 5.808 1.00 32.69 56 LYS B C 1
ATOM 1761 O O . LYS B 1 56 ? 11.050 34.341 5.930 1.00 33.63 56 LYS B O 1
ATOM 1767 N N . GLU B 1 57 ? 8.874 34.800 5.582 1.00 29.75 57 GLU B N 1
ATOM 1768 C CA . GLU B 1 57 ? 9.091 36.237 5.498 1.00 28.77 57 GLU B CA 1
ATOM 1769 C C . GLU B 1 57 ? 9.546 36.771 6.856 1.00 24.26 57 GLU B C 1
ATOM 1770 O O . GLU B 1 57 ? 10.450 37.603 6.939 1.00 23.29 57 GLU B O 1
ATOM 1776 N N . LEU B 1 58 ? 8.920 36.287 7.922 1.00 20.44 58 LEU B N 1
ATOM 1777 C CA . LEU B 1 58 ? 9.288 36.725 9.261 1.00 21.81 58 LEU B CA 1
ATOM 1778 C C . LEU B 1 58 ? 10.726 36.321 9.608 1.00 25.15 58 LEU B C 1
ATOM 1779 O O . LEU B 1 58 ? 11.412 37.033 10.337 1.00 24.15 58 LEU B O 1
ATOM 1784 N N . ALA B 1 59 ? 11.179 35.184 9.084 1.00 25.02 59 ALA B N 1
ATOM 1785 C CA . ALA B 1 59 ? 12.544 34.714 9.338 1.00 25.35 59 ALA B CA 1
ATOM 1786 C C . ALA B 1 59 ? 13.544 35.618 8.624 1.00 21.91 59 ALA B C 1
ATOM 1787 O O . ALA B 1 59 ? 14.629 35.905 9.133 1.00 23.73 59 ALA B O 1
ATOM 1789 N N . LYS B 1 60 ? 13.168 36.066 7.434 1.00 22.58 60 LYS B N 1
ATOM 1790 C CA . LYS B 1 60 ? 14.012 36.940 6.628 1.00 25.48 60 LYS B CA 1
ATOM 1791 C C . LYS B 1 60 ? 14.199 38.239 7.407 1.00 22.90 60 LYS B C 1
ATOM 1792 O O . LYS B 1 60 ? 15.303 38.790 7.490 1.00 24.18 60 LYS B O 1
ATOM 1798 N N . GLU B 1 61 ? 13.098 38.723 7.972 1.00 18.28 61 GLU B N 1
ATOM 1799 C CA . GLU B 1 61 ? 13.112 39.947 8.760 1.00 19.15 61 GLU B CA 1
ATOM 1800 C C . GLU B 1 61 ? 13.991 39.788 10.008 1.00 20.40 61 GLU B C 1
ATOM 1801 O O . GLU B 1 61 ? 14.645 40.734 10.440 1.00 24.54 61 GLU B O 1
ATOM 1807 N N . ALA B 1 62 ? 14.008 38.592 10.585 1.00 23.57 62 ALA B N 1
ATOM 1808 C CA . ALA B 1 62 ? 14.826 38.340 11.767 1.00 22.95 62 ALA B CA 1
ATOM 1809 C C . ALA B 1 62 ? 16.301 38.472 11.404 1.00 20.98 62 ALA B C 1
ATOM 1810 O O . ALA B 1 62 ? 17.081 39.050 12.164 1.00 25.09 62 ALA B O 1
ATOM 1812 N N . GLU B 1 63 ? 16.679 37.940 10.243 1.00 19.50 63 GLU B N 1
ATOM 1813 C CA . GLU B 1 63 ? 18.069 38.025 9.782 1.00 23.29 63 GLU B CA 1
ATOM 1814 C C . GLU B 1 63 ? 18.438 39.467 9.447 1.00 22.26 63 GLU B C 1
ATOM 1815 O O . GLU B 1 63 ? 19.593 39.874 9.590 1.00 24.79 63 GLU B O 1
ATOM 1821 N N . ARG B 1 64 ? 17.455 40.241 8.998 1.00 22.96 64 ARG B N 1
ATOM 1822 C CA . ARG B 1 64 ? 17.695 41.637 8.662 1.00 24.14 64 ARG B CA 1
ATOM 1823 C C . ARG B 1 64 ? 18.016 42.404 9.949 1.00 24.47 64 ARG B C 1
ATOM 1824 O O . ARG B 1 64 ? 18.969 43.181 9.997 1.00 21.91 64 ARG B O 1
ATOM 1832 N N . LEU B 1 65 ? 17.219 42.164 10.988 1.00 19.97 65 LEU B N 1
ATOM 1833 C CA . LEU B 1 65 ? 17.406 42.814 12.282 1.00 17.89 65 LEU B CA 1
ATOM 1834 C C . LEU B 1 65 ? 18.751 42.436 12.893 1.00 19.40 65 LEU B C 1
ATOM 1835 O O . LEU B 1 65 ? 19.412 43.270 13.528 1.00 19.25 65 LEU B O 1
ATOM 1840 N N . LYS B 1 66 ? 19.147 41.179 12.702 1.00 20.84 66 LYS B N 1
ATOM 1841 C CA . LYS B 1 66 ? 20.423 40.674 13.206 1.00 21.99 66 LYS B CA 1
ATOM 1842 C C . LYS B 1 66 ? 21.572 41.572 12.741 1.00 27.05 66 LYS B C 1
ATOM 1843 O O . LYS B 1 66 ? 22.429 41.974 13.533 1.00 17.32 66 LYS B O 1
ATOM 1849 N N . ALA B 1 67 ? 21.580 41.879 11.448 1.00 22.22 67 ALA B N 1
ATOM 1850 C CA . ALA B 1 67 ? 22.618 42.723 10.865 1.00 24.84 67 ALA B CA 1
ATOM 1851 C C . ALA B 1 67 ? 22.460 44.197 11.231 1.00 26.15 67 ALA B C 1
ATOM 1852 O O . ALA B 1 67 ? 23.449 44.896 11.438 1.00 25.14 67 ALA B O 1
ATOM 1854 N N . GLU B 1 68 ? 21.217 44.668 11.298 1.00 20.92 68 GLU B N 1
ATOM 1855 C CA . GLU B 1 68 ? 20.962 46.065 11.611 1.00 25.54 68 GLU B CA 1
ATOM 1856 C C . GLU B 1 68 ? 21.379 46.448 13.023 1.00 31.20 68 GLU B C 1
ATOM 1857 O O . GLU B 1 68 ? 21.946 47.521 13.238 1.00 27.75 68 GLU B O 1
ATOM 1863 N N . PHE B 1 69 ? 21.114 45.567 13.984 1.00 25.82 69 PHE B N 1
ATOM 1864 C CA . PHE B 1 69 ? 21.441 45.852 15.376 1.00 23.54 69 PHE B CA 1
ATOM 1865 C C . PHE B 1 69 ? 22.653 45.117 15.900 1.00 22.78 69 PHE B C 1
ATOM 1866 O O . PHE B 1 69 ? 23.006 45.241 17.076 1.00 25.31 69 PHE B O 1
ATOM 1874 N N . ASN B 1 70 ? 23.296 44.357 15.021 1.00 25.65 70 ASN B N 1
ATOM 1875 C CA . ASN B 1 70 ? 24.481 43.617 15.409 1.00 25.64 70 ASN B CA 1
ATOM 1876 C C . ASN B 1 70 ? 24.269 42.697 16.596 1.00 27.85 70 ASN B C 1
ATOM 1877 O O . ASN B 1 70 ? 24.983 42.790 17.598 1.00 25.65 70 ASN B O 1
ATOM 1882 N N . ILE B 1 71 ? 23.286 41.813 16.467 1.00 21.93 71 ILE B N 1
ATOM 1883 C CA . ILE B 1 71 ? 22.961 40.846 17.506 1.00 22.30 71 ILE B CA 1
ATOM 1884 C C . ILE B 1 71 ? 22.827 39.470 16.865 1.00 22.97 71 ILE B C 1
ATOM 1885 O O . ILE B 1 71 ? 22.545 39.364 15.672 1.00 27.28 71 ILE B O 1
ATOM 1890 N N . ASN B 1 72 ? 23.037 38.419 17.650 1.00 17.14 72 ASN B N 1
ATOM 1891 C CA . ASN B 1 72 ? 22.920 37.076 17.115 1.00 16.85 72 ASN B CA 1
ATOM 1892 C C . ASN B 1 72 ? 21.467 36.623 17.089 1.00 20.58 72 ASN B C 1
ATOM 1893 O O . ASN B 1 72 ? 20.657 37.042 17.921 1.00 21.75 72 ASN B O 1
ATOM 1898 N N . VAL B 1 73 ? 21.136 35.771 16.127 1.00 20.52 73 VAL B N 1
ATOM 1899 C CA . VAL B 1 73 ? 19.776 35.261 16.017 1.00 18.57 73 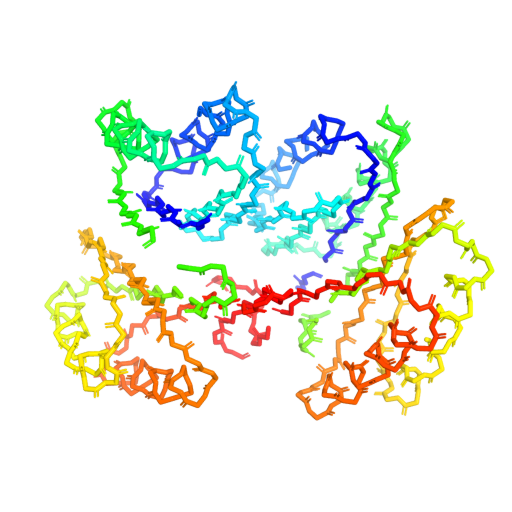VAL B CA 1
ATOM 1900 C C . VAL B 1 73 ? 19.739 33.860 15.440 1.00 20.46 73 VAL B C 1
ATOM 1901 O O . VAL B 1 73 ? 20.594 33.474 14.639 1.00 18.66 73 VAL B O 1
ATOM 1905 N N . GLN B 1 74 ? 18.742 33.099 15.874 1.00 20.87 74 GLN B N 1
ATOM 1906 C CA . GLN B 1 74 ? 18.512 31.753 15.379 1.00 15.52 74 GLN B CA 1
ATOM 1907 C C . GLN B 1 74 ? 17.001 31.611 15.375 1.00 15.92 74 GLN B C 1
ATOM 1908 O O . GLN B 1 74 ? 16.284 32.371 16.044 1.00 16.78 74 GLN B O 1
ATOM 1914 N N . TYR B 1 75 ? 16.510 30.649 14.617 1.00 14.96 75 TYR B N 1
ATOM 1915 C CA . TYR B 1 75 ? 15.080 30.439 14.557 1.00 18.24 75 TYR B CA 1
ATOM 1916 C C . TYR B 1 75 ? 14.790 29.060 14.013 1.00 22.18 75 TYR B C 1
ATOM 1917 O O . TYR B 1 75 ? 15.617 28.447 13.335 1.00 19.71 75 TYR B O 1
ATOM 1926 N N . GLN B 1 76 ? 13.610 28.566 14.347 1.00 17.62 76 GLN B N 1
ATOM 1927 C CA . GLN B 1 76 ? 13.174 27.269 13.876 1.00 17.08 76 GLN B CA 1
ATOM 1928 C C . GLN B 1 76 ? 11.703 27.417 13.503 1.00 20.36 76 GLN B C 1
ATOM 1929 O O . GLN B 1 76 ? 10.964 28.127 14.187 1.00 16.51 76 GLN B O 1
ATOM 1935 N N . ILE B 1 77 ? 11.309 26.737 12.426 1.00 14.02 77 ILE B N 1
ATOM 1936 C CA . ILE B 1 77 ? 9.942 26.767 11.891 1.00 19.47 77 ILE B CA 1
ATOM 1937 C C . ILE B 1 77 ? 9.519 25.356 11.895 1.00 27.44 77 ILE B C 1
ATOM 1938 O O . ILE B 1 77 ? 10.322 24.413 11.612 1.00 29.74 77 ILE B O 1
ATOM 1951 N N . GLY B 1 79 ? 6.076 22.198 12.542 1.00 31.40 79 GLY B N 1
ATOM 1952 C CA . GLY B 1 79 ? 4.651 21.831 12.613 1.00 28.43 79 GLY B CA 1
ATOM 1953 C C . GLY B 1 79 ? 4.038 22.129 13.965 1.00 23.16 79 GLY B C 1
ATOM 1954 O O . GLY B 1 79 ? 2.891 22.636 14.054 1.00 26.52 79 GLY B O 1
ATOM 1955 N N . SER B 1 80 ? 4.783 21.792 15.014 1.00 23.56 80 SER B N 1
ATOM 1956 C CA . SER B 1 80 ? 4.307 21.964 16.366 1.00 28.87 80 SER B CA 1
ATOM 1957 C C . SER B 1 80 ? 5.512 22.077 17.273 1.00 25.50 80 SER B C 1
ATOM 1958 O O . SER B 1 80 ? 6.606 21.644 16.919 1.00 27.51 80 SER B O 1
ATOM 1961 N N . GLY B 1 81 ? 5.310 22.662 18.446 1.00 26.95 81 GLY B N 1
ATOM 1962 C CA . GLY B 1 81 ? 6.410 22.804 19.380 1.00 27.53 81 GLY B CA 1
ATOM 1963 C C . GLY B 1 81 ? 6.876 21.441 19.853 1.00 32.51 81 GLY B C 1
ATOM 1964 O O . GLY B 1 81 ? 8.050 21.084 19.719 1.00 24.84 81 GLY B O 1
ATOM 1965 N N . SER B 1 82 ? 5.944 20.670 20.401 1.00 33.42 82 SER B N 1
ATOM 1966 C CA . SER B 1 82 ? 6.244 19.335 20.896 1.00 32.62 82 SER B CA 1
ATOM 1967 C C . SER B 1 82 ? 7.413 19.322 21.873 1.00 33.98 82 SER B C 1
ATOM 1968 O O . SER B 1 82 ? 8.301 18.468 21.785 1.00 36.21 82 SER B O 1
ATOM 1971 N N . GLY B 1 83 ? 7.405 20.265 22.812 1.00 23.78 83 GLY B N 1
ATOM 1972 C CA . GLY B 1 83 ? 8.471 20.329 23.793 1.00 24.19 83 GLY B CA 1
ATOM 1973 C C . GLY B 1 83 ? 9.672 21.108 23.294 1.00 26.91 83 GLY B C 1
ATOM 1974 O O . GLY B 1 83 ? 10.532 20.564 22.591 1.00 29.50 83 GLY B O 1
ATOM 1975 N N . VAL B 1 84 ? 9.717 22.388 23.657 1.00 23.02 84 VAL B N 1
ATOM 1976 C CA . VAL B 1 84 ? 10.795 23.269 23.249 1.00 18.40 84 VAL B CA 1
ATOM 1977 C C . VAL B 1 84 ? 11.674 23.619 24.438 1.00 22.39 84 VAL B C 1
ATOM 1978 O O . VAL B 1 84 ? 11.191 23.876 25.550 1.00 20.90 84 VAL B O 1
ATOM 1990 N N . VAL B 1 86 ? 15.147 25.997 25.512 1.00 17.88 86 VAL B N 1
ATOM 1991 C CA . VAL B 1 86 ? 16.160 26.989 25.173 1.00 15.66 86 VAL B CA 1
ATOM 1992 C C . VAL B 1 86 ? 17.142 26.967 26.327 1.00 20.38 86 VAL B C 1
ATOM 1993 O O . VAL B 1 86 ? 16.749 27.149 27.483 1.00 20.19 86 VAL B O 1
ATOM 1997 N N . ILE B 1 87 ? 18.412 26.722 26.031 1.00 16.04 87 ILE B N 1
ATOM 1998 C CA . ILE B 1 87 ? 19.418 26.700 27.088 1.00 17.40 87 ILE B CA 1
ATOM 1999 C C . ILE B 1 87 ? 20.490 27.739 26.781 1.00 18.05 87 ILE B C 1
ATOM 2000 O O . ILE B 1 87 ? 21.008 27.808 25.661 1.00 16.11 87 ILE B O 1
ATOM 2005 N N . VAL B 1 88 ? 20.820 28.543 27.785 1.00 18.44 88 VAL B N 1
ATOM 2006 C CA . VAL B 1 88 ? 21.822 29.579 27.624 1.00 17.21 88 VAL B CA 1
ATOM 2007 C C . VAL B 1 88 ? 23.022 29.321 28.528 1.00 20.13 88 VAL B C 1
ATOM 2008 O O . VAL B 1 88 ? 22.867 29.067 29.735 1.00 18.85 88 VAL B O 1
ATOM 2012 N N . PHE B 1 89 ? 24.209 29.374 27.927 1.00 18.96 89 PHE B N 1
ATOM 2013 C CA . PHE B 1 89 ? 25.469 29.176 28.647 1.00 22.34 89 PHE B CA 1
ATOM 2014 C C . PHE B 1 89 ? 26.309 30.456 28.594 1.00 20.46 89 PHE B C 1
ATOM 2015 O O . PHE B 1 89 ? 26.524 31.020 27.521 1.00 18.05 89 PHE B O 1
ATOM 2023 N N . GLU B 1 90 ? 26.785 30.899 29.756 1.00 18.52 90 GLU B N 1
ATOM 2024 C CA . GLU B 1 90 ? 27.590 32.116 29.860 1.00 22.81 90 GLU B CA 1
ATOM 2025 C C . GLU B 1 90 ? 28.923 31.814 30.542 1.00 23.64 90 GLU B C 1
ATOM 2026 O O . GLU B 1 90 ? 28.957 31.192 31.599 1.00 22.74 90 GLU B O 1
ATOM 2032 N N . GLY B 1 91 ? 30.016 32.267 29.937 1.00 24.68 91 GLY B N 1
ATOM 2033 C CA . GLY B 1 91 ? 31.327 32.018 30.514 1.00 25.93 91 GLY B CA 1
ATOM 2034 C C . GLY B 1 91 ? 32.433 32.818 29.855 1.00 33.77 91 GLY B C 1
ATOM 2035 O O . GLY B 1 91 ? 32.284 33.280 28.718 1.00 32.92 91 GLY B O 1
ATOM 2036 N N . ASP B 1 92 ? 33.547 32.969 30.570 1.00 32.26 92 ASP B N 1
ATOM 2037 C CA . ASP B 1 92 ? 34.696 33.725 30.080 1.00 38.42 92 ASP B CA 1
ATOM 2038 C C . ASP B 1 92 ? 35.618 32.913 29.176 1.00 38.60 92 ASP B C 1
ATOM 2039 O O . ASP B 1 92 ? 36.426 33.483 28.440 1.00 37.06 92 ASP B O 1
ATOM 2044 N N . ASP B 1 93 ? 35.510 31.588 29.240 1.00 33.54 93 ASP B N 1
ATOM 2045 C CA . ASP B 1 93 ? 36.352 30.724 28.420 1.00 32.60 93 ASP B CA 1
ATOM 2046 C C . ASP B 1 93 ? 35.579 30.186 27.216 1.00 32.32 93 ASP B C 1
ATOM 2047 O O . ASP B 1 93 ? 34.756 29.276 27.348 1.00 29.32 93 ASP B O 1
ATOM 2052 N N . LEU B 1 94 ? 35.853 30.754 26.044 1.00 32.49 94 LEU B N 1
ATOM 2053 C CA . LEU B 1 94 ? 35.185 30.339 24.821 1.00 30.29 94 LEU B CA 1
ATOM 2054 C C . LEU B 1 94 ? 35.341 28.839 24.575 1.00 34.75 94 LEU B C 1
ATOM 2055 O O . LEU B 1 94 ? 34.383 28.177 24.169 1.00 32.41 94 LEU B O 1
ATOM 2060 N N . GLU B 1 95 ? 36.535 28.301 24.827 1.00 32.41 95 GLU B N 1
ATOM 2061 C CA . GLU B 1 95 ? 36.770 26.873 24.621 1.00 28.75 95 GLU B CA 1
ATOM 2062 C C . GLU B 1 95 ? 35.808 26.022 25.433 1.00 25.55 95 GLU B C 1
ATOM 2063 O O . GLU B 1 95 ? 35.405 24.942 24.998 1.00 28.07 95 GLU B O 1
ATOM 2069 N N . ALA B 1 96 ? 35.456 26.500 26.623 1.00 23.37 96 ALA B N 1
ATOM 2070 C CA . ALA B 1 96 ? 34.523 25.776 27.484 1.00 22.65 96 ALA B CA 1
ATOM 2071 C C . ALA B 1 96 ? 33.135 25.804 26.839 1.00 20.68 96 ALA B C 1
ATOM 2072 O O . ALA B 1 96 ? 32.413 24.803 26.837 1.00 23.19 96 ALA B O 1
ATOM 2074 N N . LEU B 1 97 ? 32.764 26.956 26.291 1.00 27.62 97 LEU B N 1
ATOM 2075 C CA . LEU B 1 97 ? 31.464 27.096 25.645 1.00 24.98 97 LEU B CA 1
ATOM 2076 C C . LEU B 1 97 ? 31.362 26.215 24.394 1.00 22.58 97 LEU B C 1
ATOM 2077 O O . LEU B 1 97 ? 30.297 25.675 24.089 1.00 25.23 97 LEU B O 1
ATOM 2082 N N . GLU B 1 98 ? 32.469 26.057 23.674 1.00 26.38 98 GLU B N 1
ATOM 2083 C CA . GLU B 1 98 ? 32.455 25.218 22.476 1.00 24.69 98 GLU B CA 1
ATOM 2084 C C . GLU B 1 98 ? 32.291 23.756 22.859 1.00 27.14 98 GLU B C 1
ATOM 2085 O O . GLU B 1 98 ? 31.625 22.989 22.161 1.00 25.80 98 GLU B O 1
ATOM 2091 N N . LYS B 1 99 ? 32.894 23.372 23.981 1.00 26.21 99 LYS B N 1
ATOM 2092 C CA . LYS B 1 99 ? 32.793 22.000 24.457 1.00 23.90 99 LYS B CA 1
ATOM 2093 C C . LYS B 1 99 ? 31.356 21.719 24.883 1.00 22.85 99 LYS B C 1
ATOM 2094 O O . LYS B 1 99 ? 30.828 20.639 24.626 1.00 27.74 99 LYS B O 1
ATOM 2100 N N . ALA B 1 100 ? 30.727 22.698 25.532 1.00 22.82 100 ALA B N 1
ATOM 2101 C CA . ALA B 1 100 ? 29.341 22.555 25.972 1.00 23.95 100 ALA B CA 1
ATOM 2102 C C . ALA B 1 100 ? 28.439 22.393 24.747 1.00 19.11 100 ALA B C 1
ATOM 2103 O O . ALA B 1 100 ? 27.524 21.565 24.736 1.00 20.87 100 ALA B O 1
ATOM 2105 N N . LEU B 1 101 ? 28.700 23.199 23.723 1.00 20.68 101 LEU B N 1
ATOM 2106 C CA . LEU B 1 101 ? 27.925 23.138 22.487 1.00 21.92 101 LEU B CA 1
ATOM 2107 C C . LEU B 1 101 ? 28.054 21.738 21.881 1.00 26.31 101 LEU B C 1
ATOM 2108 O O . LEU B 1 101 ? 27.070 21.129 21.457 1.00 28.94 101 LEU B O 1
ATOM 2113 N N . LYS B 1 102 ? 29.279 21.231 21.845 1.00 24.16 102 LYS B N 1
ATOM 2114 C CA . LYS B 1 102 ? 29.522 19.906 21.292 1.00 24.45 102 LYS B CA 1
ATOM 2115 C C . LYS B 1 102 ? 28.797 18.811 22.076 1.00 23.15 102 LYS B C 1
ATOM 2116 O O . LYS B 1 102 ? 28.180 17.925 21.485 1.00 24.42 102 LYS B O 1
ATOM 2122 N N . GLU B 1 103 ? 28.848 18.878 23.403 1.00 24.25 103 GLU B N 1
ATOM 2123 C CA . GLU B 1 103 ? 28.192 17.865 24.220 1.00 24.18 103 GLU B CA 1
ATOM 2124 C C . GLU B 1 103 ? 26.664 17.933 24.214 1.00 24.69 103 GLU B C 1
ATOM 2125 O O . GLU B 1 103 ? 26.003 16.896 24.261 1.00 29.95 103 GLU B O 1
ATOM 2139 N N . ILE B 1 105 ? 24.889 19.019 21.743 1.00 23.19 105 ILE B N 1
ATOM 2140 C CA . ILE B 1 105 ? 24.527 18.561 20.404 1.00 26.91 105 ILE B CA 1
ATOM 2141 C C . ILE B 1 105 ? 24.505 17.035 20.376 1.00 29.34 105 ILE B C 1
ATOM 2142 O O . ILE B 1 105 ? 23.557 16.424 19.875 1.00 37.46 105 ILE B O 1
ATOM 2147 N N . ARG B 1 106 ? 25.556 16.426 20.918 1.00 31.03 106 ARG B N 1
ATOM 2148 C CA . ARG B 1 106 ? 25.658 14.974 20.968 1.00 32.49 106 ARG B CA 1
ATOM 2149 C C . ARG B 1 106 ? 24.424 14.408 21.659 1.00 36.04 106 ARG B C 1
ATOM 2150 O O . ARG B 1 106 ? 23.749 13.523 21.130 1.00 43.41 106 ARG B O 1
ATOM 2158 N N . GLN B 1 107 ? 24.134 14.926 22.847 1.00 27.72 107 GLN B N 1
ATOM 2159 C CA . GLN B 1 107 ? 22.979 14.471 23.608 1.00 34.36 107 GLN B CA 1
ATOM 2160 C C . GLN B 1 107 ? 21.670 14.701 22.868 1.00 34.86 107 GLN B C 1
ATOM 2161 O O . GLN B 1 107 ? 20.775 13.861 22.909 1.00 39.57 107 GLN B O 1
ATOM 2167 N N . ALA B 1 108 ? 21.557 15.840 22.193 1.00 31.74 108 ALA B N 1
ATOM 2168 C C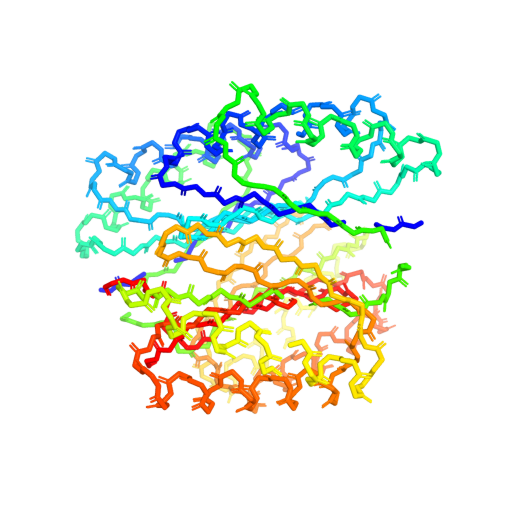A . ALA B 1 108 ? 20.337 16.166 21.466 1.00 34.04 108 ALA B CA 1
ATOM 2169 C C . ALA B 1 108 ? 20.076 15.196 20.316 1.00 38.84 108 ALA B C 1
ATOM 2170 O O . ALA B 1 108 ? 18.966 14.676 20.178 1.00 40.46 108 ALA B O 1
ATOM 2172 N N . ARG B 1 109 ? 21.099 14.955 19.499 1.00 36.19 109 ARG B N 1
ATOM 2173 C CA . ARG B 1 109 ? 20.978 14.044 18.362 1.00 45.34 109 ARG B CA 1
ATOM 2174 C C . ARG B 1 109 ? 20.581 12.641 18.815 1.00 44.60 109 ARG B C 1
ATOM 2175 O O . ARG B 1 109 ? 19.785 11.961 18.163 1.00 48.83 109 ARG B O 1
ATOM 2183 N N . LYS B 1 110 ? 21.145 12.221 19.941 1.00 36.19 110 LYS B N 1
ATOM 2184 C CA . LYS B 1 110 ? 20.863 10.916 20.513 1.00 37.99 110 LYS B CA 1
ATOM 2185 C C . LYS B 1 110 ? 19.375 10.743 20.799 1.00 39.98 110 LYS B C 1
ATOM 2186 O O . LYS B 1 110 ? 18.874 9.620 20.833 1.00 37.46 110 LYS B O 1
ATOM 2192 N N . PHE B 1 111 ? 18.673 11.856 21.003 1.00 33.60 111 PHE B N 1
ATOM 2193 C CA . PHE B 1 111 ? 17.243 11.817 21.294 1.00 29.44 111 PHE B CA 1
ATOM 2194 C C . PHE B 1 111 ? 16.367 12.347 20.166 1.00 30.26 111 PHE B C 1
ATOM 2195 O O . PHE B 1 111 ? 15.163 12.502 20.331 1.00 31.15 111 PHE B O 1
ATOM 2203 N N . ALA B 1 112 ? 16.971 12.633 19.021 1.00 30.32 112 ALA B N 1
ATOM 2204 C CA . ALA B 1 112 ? 16.220 13.127 17.873 1.00 35.66 112 ALA B CA 1
ATOM 2205 C C . ALA B 1 112 ? 15.617 14.522 18.056 1.00 36.83 112 ALA B C 1
ATOM 2206 O O . ALA B 1 112 ? 14.588 14.840 17.464 1.00 38.18 112 ALA B O 1
ATOM 2208 N N . GLY B 1 113 ? 16.246 15.352 18.881 1.00 37.88 113 GLY B N 1
ATOM 2209 C CA . GLY B 1 113 ? 15.749 16.704 19.054 1.00 34.76 113 GLY B CA 1
ATOM 2210 C C . GLY B 1 113 ? 16.354 17.546 17.947 1.00 35.92 113 GLY B C 1
ATOM 2211 O O . GLY B 1 113 ? 17.475 17.276 17.519 1.00 39.12 113 GLY B O 1
ATOM 2212 N N . THR B 1 114 ? 15.630 18.550 17.463 1.00 30.63 114 THR B N 1
ATOM 2213 C CA . THR B 1 114 ? 16.172 19.395 16.406 1.00 28.62 114 THR B CA 1
ATOM 2214 C C . THR B 1 114 ? 16.883 20.572 17.049 1.00 25.21 114 THR B C 1
ATOM 2215 O O . THR B 1 114 ? 16.292 21.317 17.830 1.00 23.05 114 THR B O 1
ATOM 2219 N N . VAL B 1 115 ? 18.152 20.743 16.693 1.00 24.91 115 VAL B N 1
ATOM 2220 C CA . VAL B 1 115 ? 18.978 21.776 17.288 1.00 21.65 115 VAL B CA 1
ATOM 2221 C C . VAL B 1 115 ? 19.495 22.901 16.401 1.00 26.01 115 VAL B C 1
ATOM 2222 O O . VAL B 1 115 ? 19.901 22.679 15.257 1.00 23.43 115 VAL B O 1
ATOM 2226 N N . THR B 1 116 ? 19.472 24.110 16.959 1.00 21.57 116 THR B N 1
ATOM 2227 C CA . THR B 1 116 ? 20.036 25.294 16.319 1.00 16.06 116 THR B CA 1
ATOM 2228 C C . THR B 1 116 ? 20.746 25.983 17.478 1.00 21.40 116 THR B C 1
ATOM 2229 O O . THR B 1 116 ? 20.490 25.661 18.638 1.00 21.90 116 THR B O 1
ATOM 2233 N N . TYR B 1 117 ? 21.638 26.919 17.184 1.00 19.94 117 TYR B N 1
ATOM 2234 C CA . TYR B 1 117 ? 22.369 27.595 18.246 1.00 17.49 117 TYR B CA 1
ATOM 2235 C C . TYR B 1 117 ? 23.024 28.868 17.724 1.00 22.49 117 TYR B C 1
ATOM 2236 O O . TYR B 1 117 ? 23.137 29.064 16.509 1.00 20.42 117 TYR B O 1
ATOM 2245 N N . THR B 1 118 ? 23.430 29.729 18.656 1.00 19.07 118 THR B N 1
ATOM 2246 C CA . THR B 1 118 ? 24.165 30.949 18.342 1.00 21.62 118 THR B CA 1
ATOM 2247 C C . THR B 1 118 ? 25.299 30.927 19.353 1.00 24.30 118 THR B C 1
ATOM 2248 O O . THR B 1 118 ? 25.130 30.434 20.467 1.00 18.78 118 THR B O 1
ATOM 2252 N N . LEU B 1 119 ? 26.455 31.445 18.964 1.00 22.66 119 LEU B N 1
ATOM 2253 C CA . LEU B 1 119 ? 27.598 31.478 19.867 1.00 23.58 119 LEU B CA 1
ATOM 2254 C C . LEU B 1 119 ? 28.427 32.729 19.643 1.00 24.41 119 LEU B C 1
ATOM 2255 O O . LEU B 1 119 ? 28.936 32.961 18.542 1.00 28.40 119 LEU B O 1
ATOM 2260 N N . SER B 1 120 ? 28.550 33.538 20.689 1.00 23.79 120 SER B N 1
ATOM 2261 C CA . SER B 1 120 ? 29.346 34.753 20.615 1.00 30.79 120 SER B CA 1
ATOM 2262 C C . SER B 1 120 ? 30.628 34.450 21.384 1.00 31.03 120 SER B C 1
ATOM 2263 O O . SER B 1 120 ? 30.914 33.293 21.681 1.00 33.19 120 SER B O 1
ATOM 2266 N N . GLY B 1 121 ? 31.395 35.481 21.711 1.00 26.71 121 GLY B N 1
ATOM 2267 C CA . GLY B 1 121 ? 32.627 35.254 22.439 1.00 29.10 121 GLY B CA 1
ATOM 2268 C C . GLY B 1 121 ? 32.398 34.848 23.883 1.00 30.48 121 GLY B C 1
ATOM 2269 O O . GLY B 1 121 ? 33.293 34.282 24.515 1.00 27.20 121 GLY B O 1
ATOM 2270 N N . ASN B 1 122 ? 31.200 35.107 24.406 1.00 25.51 122 ASN B N 1
ATOM 2271 C CA . ASN B 1 122 ? 30.922 34.785 25.804 1.00 22.80 122 ASN B CA 1
ATOM 2272 C C . ASN B 1 122 ? 29.553 34.177 26.100 1.00 23.66 122 ASN B C 1
ATOM 2273 O O . ASN B 1 122 ? 29.248 33.882 27.256 1.00 24.06 122 ASN B O 1
ATOM 2278 N N . ARG B 1 123 ? 28.730 33.977 25.077 1.00 19.06 123 ARG B N 1
ATOM 2279 C CA . ARG B 1 123 ? 27.396 33.430 25.316 1.00 19.33 123 ARG B CA 1
ATOM 2280 C C . ARG B 1 123 ? 26.927 32.401 24.290 1.00 20.67 123 ARG B C 1
ATOM 2281 O O . ARG B 1 123 ? 26.926 32.655 23.087 1.00 21.33 123 ARG B O 1
ATOM 2289 N N . LEU B 1 124 ? 26.523 31.238 24.791 1.00 17.99 124 LEU B N 1
ATOM 2290 C CA . LEU B 1 124 ? 26.033 30.145 23.957 1.00 14.81 124 LEU B CA 1
ATOM 2291 C C . LEU B 1 124 ? 24.533 29.974 24.195 1.00 20.66 124 LEU B C 1
ATOM 2292 O O . LEU B 1 124 ? 24.099 29.822 25.338 1.00 16.52 124 LEU B O 1
ATOM 2297 N N . VAL B 1 125 ? 23.754 30.020 23.117 1.00 17.52 125 VAL B N 1
ATOM 2298 C CA . VAL B 1 125 ? 22.303 29.852 23.197 1.00 17.27 125 VAL B CA 1
ATOM 2299 C C . VAL B 1 125 ? 21.901 28.684 22.305 1.00 19.22 125 VAL B C 1
ATOM 2300 O O . VAL B 1 125 ? 22.128 28.704 21.099 1.00 21.89 125 VAL B O 1
ATOM 2304 N N . ILE B 1 126 ? 21.303 27.666 22.905 1.00 17.25 126 ILE B N 1
ATOM 2305 C CA . ILE B 1 126 ? 20.882 26.498 22.157 1.00 17.11 126 ILE B CA 1
ATOM 2306 C C . ILE B 1 126 ? 19.371 26.343 22.198 1.00 19.65 126 ILE B C 1
ATOM 2307 O O . ILE B 1 126 ? 18.752 26.446 23.263 1.00 19.57 126 ILE B O 1
ATOM 2312 N N . VAL B 1 127 ? 18.777 26.100 21.035 1.00 16.22 127 VAL B N 1
ATOM 2313 C CA . VAL B 1 127 ? 17.336 25.894 20.962 1.00 13.29 127 VAL B CA 1
ATOM 2314 C C . VAL B 1 127 ? 17.083 24.479 20.468 1.00 21.36 127 VAL B C 1
ATOM 2315 O O . VAL B 1 127 ? 17.534 24.100 19.387 1.00 19.58 127 VAL B O 1
ATOM 2319 N N . ILE B 1 128 ? 16.364 23.694 21.265 1.00 14.75 128 ILE B N 1
ATOM 2320 C CA . ILE B 1 128 ? 16.068 22.315 20.904 1.00 17.10 128 ILE B CA 1
ATOM 2321 C C . ILE B 1 128 ? 14.561 22.103 20.897 1.00 22.94 128 ILE B C 1
ATOM 2322 O O . ILE B 1 128 ? 13.887 22.344 21.907 1.00 21.64 128 ILE B O 1
ATOM 2327 N N . THR B 1 129 ? 14.032 21.668 19.754 1.00 15.82 129 THR B N 1
ATOM 2328 C CA . THR B 1 129 ? 12.600 21.423 19.639 1.00 19.15 129 THR B CA 1
ATOM 2329 C C . THR B 1 129 ? 12.306 19.938 19.454 1.00 19.71 129 THR B C 1
ATOM 2330 O O . THR B 1 129 ? 13.198 19.145 19.138 1.00 19.33 129 THR B O 1
ATOM 2334 N N . GLY B 1 130 ? 11.046 19.572 19.666 1.00 24.32 130 GLY B N 1
ATOM 2335 C CA . GLY B 1 130 ? 10.633 18.187 19.533 1.00 24.81 130 GLY B CA 1
ATOM 2336 C C . GLY B 1 130 ? 11.187 17.259 20.605 1.00 27.33 130 GLY B C 1
ATOM 2337 O O . GLY B 1 130 ? 11.462 16.090 20.334 1.00 25.59 130 GLY B O 1
ATOM 2338 N N . VAL B 1 131 ? 11.358 17.767 21.822 1.00 26.53 131 VAL B N 1
ATOM 2339 C CA . VAL B 1 131 ? 11.874 16.952 22.914 1.00 29.06 131 VAL B CA 1
ATOM 2340 C C . VAL B 1 131 ? 10.879 16.833 24.067 1.00 31.29 131 VAL B C 1
ATOM 2341 O O . VAL B 1 131 ? 10.538 17.829 24.718 1.00 24.02 131 VAL B O 1
ATOM 2345 N N . PRO B 1 132 ? 10.391 15.606 24.327 1.00 32.65 132 PRO B N 1
ATOM 2346 C CA . PRO B 1 132 ? 9.430 15.323 25.401 1.00 28.31 132 PRO B CA 1
ATOM 2347 C C . PRO B 1 132 ? 10.054 15.371 26.801 1.00 31.83 132 PRO B C 1
ATOM 2348 O O . PRO B 1 132 ? 11.279 15.390 26.954 1.00 27.12 132 PRO B O 1
ATOM 2352 N N . GLU B 1 133 ? 9.199 15.368 27.818 1.00 33.25 133 GLU B N 1
ATOM 2353 C CA . GLU B 1 133 ? 9.640 15.452 29.206 1.00 34.51 133 GLU B CA 1
ATOM 2354 C C . GLU B 1 133 ? 10.867 14.633 29.600 1.00 34.76 133 GLU B C 1
ATOM 2355 O O . GLU B 1 133 ? 11.835 15.187 30.123 1.00 35.46 133 GLU B O 1
ATOM 2361 N N . GLN B 1 134 ? 10.839 13.327 29.354 1.00 32.87 134 GLN B N 1
ATOM 2362 C CA . GLN B 1 134 ? 11.966 12.476 29.726 1.00 38.37 134 GLN B CA 1
ATOM 2363 C C . GLN B 1 134 ? 13.261 12.894 29.031 1.00 33.93 134 GLN B C 1
ATOM 2364 O O . GLN B 1 134 ? 14.338 12.801 29.619 1.00 28.93 134 GLN B O 1
ATOM 2370 N N . VAL B 1 135 ? 13.156 13.345 27.784 1.00 27.56 135 VAL B N 1
ATOM 2371 C CA . VAL B 1 135 ? 14.328 13.787 27.042 1.00 26.35 135 VAL B CA 1
ATOM 2372 C C . VAL B 1 135 ? 14.844 15.113 27.604 1.00 26.98 135 VAL B C 1
ATOM 2373 O O . VAL B 1 135 ? 16.055 15.320 27.720 1.00 26.65 135 VAL B O 1
ATOM 2377 N N . ARG B 1 136 ? 13.923 16.010 27.953 1.00 23.25 136 ARG B N 1
ATOM 2378 C CA . ARG B 1 136 ? 14.305 17.308 28.501 1.00 26.98 136 ARG B CA 1
ATOM 2379 C C . ARG B 1 136 ? 14.991 17.129 29.851 1.00 30.69 136 ARG B C 1
ATOM 2380 O O . ARG B 1 136 ? 15.868 17.911 30.219 1.00 28.35 136 ARG B O 1
ATOM 2388 N N . LYS B 1 137 ? 14.587 16.098 30.588 1.00 28.68 137 LYS B N 1
ATOM 2389 C CA . LYS B 1 137 ? 15.190 15.831 31.885 1.00 30.57 137 LYS B CA 1
ATOM 2390 C C . LYS B 1 137 ? 16.660 15.479 31.691 1.00 25.04 137 LYS B C 1
ATOM 2391 O O . LYS B 1 137 ? 17.521 15.976 32.409 1.00 27.09 137 LYS B O 1
ATOM 2397 N N . GLU B 1 138 ? 16.942 14.627 30.712 1.00 27.89 138 GLU B N 1
ATOM 2398 C CA . GLU B 1 138 ? 18.316 14.233 30.434 1.00 30.56 138 GLU B CA 1
ATOM 2399 C C . GLU B 1 138 ? 19.135 15.407 29.908 1.00 27.73 138 GLU B C 1
ATOM 2400 O O . GLU B 1 138 ? 20.292 15.575 30.284 1.00 31.73 138 GLU B O 1
ATOM 2406 N N . LEU B 1 139 ? 18.537 16.221 29.042 1.00 29.29 139 LEU B N 1
ATOM 2407 C CA . LEU B 1 139 ? 19.237 17.376 28.487 1.00 23.75 139 LEU B CA 1
ATOM 2408 C C . LEU B 1 139 ? 19.651 18.351 29.590 1.00 27.74 139 LEU B C 1
ATOM 2409 O O . LEU B 1 139 ? 20.734 18.934 29.532 1.00 23.17 139 LEU B O 1
ATOM 2414 N N . ALA B 1 140 ? 18.788 18.524 30.588 1.00 25.83 140 ALA B N 1
ATOM 2415 C CA . ALA B 1 140 ? 19.080 19.417 31.706 1.00 24.17 140 ALA B CA 1
ATOM 2416 C C . ALA B 1 140 ? 20.191 18.800 32.566 1.00 25.45 140 ALA B C 1
ATOM 2417 O O . ALA B 1 140 ? 21.031 19.510 33.110 1.00 25.13 140 ALA B O 1
ATOM 2419 N N . LYS B 1 141 ? 20.194 17.475 32.682 1.00 31.23 141 LYS B N 1
ATOM 2420 C CA . LYS B 1 141 ? 21.226 16.796 33.459 1.00 29.35 141 LYS B CA 1
ATOM 2421 C C . LYS B 1 141 ? 22.580 17.096 32.841 1.00 28.18 141 LYS B C 1
ATOM 2422 O O . LYS B 1 141 ? 23.548 17.367 33.547 1.00 25.64 141 LYS B O 1
ATOM 2428 N N . GLU B 1 142 ? 22.642 17.035 31.515 1.00 21.66 142 GLU B N 1
ATOM 2429 C CA . GLU B 1 142 ? 23.885 17.301 30.805 1.00 23.34 142 GLU B CA 1
ATOM 2430 C C . GLU B 1 142 ? 24.284 18.760 31.010 1.00 24.37 142 GLU B C 1
ATOM 2431 O O . GLU B 1 142 ? 25.442 19.059 31.302 1.00 24.18 142 GLU B O 1
ATOM 2437 N N . ALA B 1 143 ? 23.315 19.661 30.872 1.00 21.67 143 ALA B N 1
ATOM 2438 C CA . ALA B 1 143 ? 23.566 21.091 31.047 1.00 22.12 143 ALA B CA 1
ATOM 2439 C C . ALA B 1 143 ? 24.154 21.389 32.428 1.00 24.33 143 ALA B C 1
ATOM 2440 O O . ALA B 1 143 ? 25.094 22.168 32.549 1.00 21.76 143 ALA B O 1
ATOM 2442 N N . GLU B 1 144 ? 23.600 20.772 33.466 1.00 24.26 144 GLU B N 1
ATOM 2443 C CA . GLU B 1 144 ? 24.093 20.991 34.824 1.00 22.58 144 GLU B CA 1
ATOM 2444 C C . GLU B 1 144 ? 25.491 20.404 35.034 1.00 23.71 144 GLU B C 1
ATOM 2445 O O . GLU B 1 144 ? 26.280 20.944 35.806 1.00 26.11 144 GLU B O 1
ATOM 2451 N N . ARG B 1 145 ? 25.793 19.305 34.348 1.00 22.29 145 ARG B N 1
ATOM 2452 C CA . ARG B 1 145 ? 27.106 18.678 34.460 1.00 30.15 145 ARG B CA 1
ATOM 2453 C C . ARG B 1 145 ? 28.136 19.654 33.899 1.00 31.61 145 ARG B C 1
ATOM 2454 O O . ARG B 1 145 ? 29.173 19.904 34.508 1.00 30.35 145 ARG B O 1
ATOM 2462 N N . LEU B 1 146 ? 27.826 20.217 32.735 1.00 26.03 146 LEU B N 1
ATOM 2463 C CA . LEU B 1 146 ? 28.713 21.165 32.075 1.00 26.37 146 LEU B CA 1
ATOM 2464 C C . LEU B 1 146 ? 28.928 22.391 32.954 1.00 29.55 146 LEU B C 1
ATOM 2465 O O . LEU B 1 146 ? 30.033 22.929 33.037 1.00 27.10 146 LEU B O 1
ATOM 2470 N N . LYS B 1 147 ? 27.858 22.817 33.612 1.00 30.70 147 LYS B N 1
ATOM 2471 C CA . LYS B 1 147 ? 27.892 23.966 34.503 1.00 27.64 147 LYS B CA 1
ATOM 2472 C C . LYS B 1 147 ? 28.896 23.730 35.632 1.00 33.38 147 LYS B C 1
ATOM 2473 O O . LYS B 1 147 ? 29.718 24.591 35.928 1.00 37.53 147 LYS B O 1
ATOM 2479 N N . ALA B 1 148 ? 28.835 22.554 36.246 1.00 33.78 148 ALA B N 1
ATOM 2480 C CA . ALA B 1 148 ? 29.741 22.208 37.336 1.00 39.46 148 ALA B CA 1
ATOM 2481 C C . ALA B 1 148 ? 31.159 21.935 36.824 1.00 44.46 148 ALA B C 1
ATOM 2482 O O . ALA B 1 148 ? 32.144 22.375 37.417 1.00 44.46 148 ALA B O 1
ATOM 2484 N N . GLU B 1 149 ? 31.247 21.209 35.715 1.00 40.83 149 GLU B N 1
ATOM 2485 C CA . GLU B 1 149 ? 32.525 20.854 35.108 1.00 42.35 149 GLU B CA 1
ATOM 2486 C C . GLU B 1 149 ? 33.345 22.051 34.618 1.00 39.36 149 GLU B C 1
ATOM 2487 O O . GLU B 1 149 ? 34.560 22.095 34.813 1.00 40.32 149 GLU B O 1
ATOM 2493 N N . PHE B 1 150 ? 32.681 23.017 33.987 1.00 33.49 150 PHE B N 1
ATOM 2494 C CA . PHE B 1 150 ? 33.369 24.187 33.442 1.00 31.77 150 PHE B CA 1
ATOM 2495 C C . PHE B 1 150 ? 33.116 25.508 34.172 1.00 30.79 150 PHE B C 1
ATOM 2496 O O . PHE B 1 150 ? 33.676 26.541 33.808 1.00 31.77 150 PHE B O 1
ATOM 2504 N N . ASN B 1 151 ? 32.273 25.478 35.195 1.00 34.57 151 ASN B N 1
ATOM 2505 C CA . ASN B 1 151 ? 31.979 26.684 35.962 1.00 46.51 151 ASN B CA 1
ATOM 2506 C C . ASN B 1 151 ? 31.397 27.802 35.090 1.00 46.88 151 ASN B C 1
ATOM 2507 O O . ASN B 1 151 ? 31.903 28.925 35.074 1.00 44.91 151 ASN B O 1
ATOM 2512 N N . ILE B 1 152 ? 30.338 27.484 34.354 1.00 43.45 152 ILE B N 1
ATOM 2513 C CA . ILE B 1 152 ? 29.670 28.459 33.498 1.00 37.72 152 ILE B CA 1
ATOM 2514 C C . ILE B 1 152 ? 28.226 28.554 33.963 1.00 33.19 152 ILE B C 1
ATOM 2515 O O . ILE B 1 152 ? 27.676 27.581 34.470 1.00 37.37 152 ILE B O 1
ATOM 2520 N N . ASN B 1 153 ? 27.616 29.724 33.803 1.00 28.07 153 ASN B N 1
ATOM 2521 C CA . ASN B 1 153 ? 26.232 29.914 34.225 1.00 31.01 153 ASN B CA 1
ATOM 2522 C C . ASN B 1 153 ? 25.280 29.385 33.167 1.00 27.20 153 ASN B C 1
ATOM 2523 O O . ASN B 1 153 ? 25.575 29.437 31.972 1.00 29.05 153 ASN B O 1
ATOM 2528 N N . VAL B 1 154 ? 24.139 28.874 33.612 1.00 24.02 154 VAL B N 1
ATOM 2529 C CA . VAL B 1 154 ? 23.145 28.328 32.699 1.00 22.05 154 VAL B CA 1
ATOM 2530 C C . VAL B 1 154 ? 21.722 28.771 33.062 1.00 27.46 154 VAL B C 1
ATOM 2531 O O . VAL B 1 154 ? 21.356 28.812 34.235 1.00 23.25 154 VAL B O 1
ATOM 2535 N N . GLN B 1 155 ? 20.934 29.110 32.047 1.00 21.37 155 GLN B N 1
ATOM 2536 C CA . GLN B 1 155 ? 19.537 29.501 32.241 1.00 25.97 155 GLN B CA 1
ATOM 2537 C C . GLN B 1 155 ? 18.716 28.676 31.270 1.00 20.98 155 GLN B C 1
ATOM 2538 O O . GLN B 1 155 ? 19.198 28.316 30.195 1.00 18.27 155 GLN B O 1
ATOM 2544 N N . TYR B 1 156 ? 17.469 28.406 31.640 1.00 21.88 156 TYR B N 1
ATOM 2545 C CA . TYR B 1 156 ? 16.589 27.592 30.811 1.00 17.73 156 TYR B CA 1
ATOM 2546 C C . TYR B 1 156 ? 15.230 28.230 30.576 1.00 18.45 156 TYR B C 1
ATOM 2547 O O . TYR B 1 156 ? 14.730 28.959 31.433 1.00 15.75 156 TYR B O 1
ATOM 2556 N N . GLN B 1 157 ? 14.641 27.944 29.415 1.00 18.84 157 GLN B N 1
ATOM 2557 C CA . GLN B 1 157 ? 13.285 28.384 29.114 1.00 13.63 157 GLN B CA 1
ATOM 2558 C C . GLN B 1 157 ? 12.655 27.206 28.398 1.00 22.06 157 GLN B C 1
ATOM 2559 O O . GLN B 1 157 ? 13.167 26.732 27.381 1.00 20.76 157 GLN B O 1
ATOM 2565 N N . ILE B 1 158 ? 11.546 26.724 28.944 1.00 19.20 158 ILE B N 1
ATOM 2566 C CA . ILE B 1 158 ? 10.863 25.573 28.377 1.00 16.76 158 ILE B CA 1
ATOM 2567 C C . ILE B 1 158 ? 9.407 25.881 28.067 1.00 21.43 158 ILE B C 1
ATOM 2568 O O . ILE B 1 158 ? 8.715 26.537 28.856 1.00 20.77 158 ILE B O 1
ATOM 2581 N N . THR B 1 160 ? 6.016 23.839 26.950 1.00 20.83 160 THR B N 1
ATOM 2582 C CA . THR B 1 160 ? 5.347 22.564 26.741 1.00 21.19 160 THR B CA 1
ATOM 2583 C C . THR B 1 160 ? 3.911 22.769 26.277 1.00 21.89 160 THR B C 1
ATOM 2584 O O . THR B 1 160 ? 3.379 23.874 26.348 1.00 23.51 160 THR B O 1
ATOM 2588 N N . GLY B 1 161 ? 3.287 21.689 25.816 1.00 30.93 161 GLY B N 1
ATOM 2589 C CA . GLY B 1 161 ? 1.927 21.773 25.320 1.00 32.05 161 GLY B CA 1
ATOM 2590 C C . GLY B 1 161 ? 1.941 22.481 23.980 1.00 32.78 161 GLY B C 1
ATOM 2591 O O . GLY B 1 161 ? 2.949 22.462 23.272 1.00 32.73 161 GLY B O 1
ATOM 2592 N N . SER B 1 162 ? 0.821 23.104 23.633 1.00 28.71 162 SER B N 1
ATOM 2593 C CA . SER B 1 162 ? 0.698 23.836 22.380 1.00 31.38 162 SER B CA 1
ATOM 2594 C C . SER B 1 162 ? 1.343 25.211 22.530 1.00 37.93 162 SER B C 1
ATOM 2595 O O . SER B 1 162 ? 1.321 25.795 23.617 1.00 36.89 162 SER B O 1
ATOM 2598 N N . LEU B 1 163 ? 1.931 25.715 21.448 1.00 36.82 163 LEU B N 1
ATOM 2599 C CA . LEU B 1 163 ? 2.546 27.041 21.464 1.00 31.48 163 LEU B CA 1
ATOM 2600 C C . LEU B 1 163 ? 1.455 28.012 21.042 1.00 31.50 163 LEU B C 1
ATOM 2601 O O . LEU B 1 163 ? 1.603 29.233 21.148 1.00 33.18 163 LEU B O 1
ATOM 2606 N N . GLU B 1 164 ? 0.350 27.454 20.566 1.00 31.46 164 GLU B N 1
ATOM 2607 C CA . GLU B 1 164 ? -0.765 28.257 20.086 1.00 40.95 164 GLU B CA 1
ATOM 2608 C C . GLU B 1 164 ? -1.707 28.748 21.172 1.00 45.34 164 GLU B C 1
ATOM 2609 O O . GLU B 1 164 ? -1.771 28.183 22.267 1.00 45.20 164 GLU B O 1
ATOM 2615 N N . HIS B 1 165 ? -2.423 29.823 20.871 1.00 51.40 165 HIS B N 1
ATOM 2616 C CA . HIS B 1 165 ? -3.388 30.345 21.817 1.00 59.38 165 HIS B CA 1
ATOM 2617 C C . HIS B 1 165 ? -4.781 29.993 21.292 1.00 65.59 165 HIS B C 1
ATOM 2618 O O . HIS B 1 165 ? -5.635 29.540 22.056 1.00 67.95 165 HIS B O 1
ATOM 2625 N N . HIS B 1 166 ? -5.007 30.171 19.993 1.00 68.51 166 HIS B N 1
ATOM 2626 C CA . HIS B 1 166 ? -6.285 29.785 19.393 1.00 71.72 166 HIS B CA 1
ATOM 2627 C C . HIS B 1 166 ? -5.977 29.002 18.121 1.00 70.34 166 HIS B C 1
ATOM 2628 O O . HIS B 1 166 ? -5.308 27.954 18.263 1.00 66.51 166 HIS B O 1
#

Foldseek 3Di:
DKKKKKFDPDPVLVVVLVVVCVLLCVQPWDWDWDQDDGMIMIMTHDHDPVSVVVVVVSSVVSCVVRVIWMDDDDDAFKKKKKKKFDQDLVLVVVLVVLVVLLVVVVWDWDWTDDNTMIMIMTIRDDPVSVVVNVVSVVVSCVVPVIWMWDWIGNPDTDTDGDD/DKKKKKFDPDVVLVVVLVVVCVLLVVQVWDWDWDCDDGMIMIMIDDHDPVSVVVVVVSNVVSCVVSVIDMDDDDPWQQKKKKKKFDQDLVLVVVLVVLVVLLVVQPWDWDWDDDNTMIMIMTGNADDVSVVVVVVSVVVSCVVVVIDMDDDIDDTPDDD

Solvent-accessible surface area: 15066 Å² total

Secondary structure (DSSP, 8-state):
---EEEE-S-HHHHHHHHH--HHHHHTT-EEEEEEETTEEEEEEES--HHHHHHHHHHHHHHHHHHT-EEEE---TT----EEEE-S-HHHHHHHHH--HHHHHTT-EEEEEE-SSEEEEEEES--HHHHHHHHHHHHHHHHHHT-EEEEE--TTEE-EEE--/---EEEE-S-HHHHHHHHH--HHHHHTT-EEEEEEETTEEEEEEES--HHHHHHHHHHHHHHHHHHT-EEEE-----S---EEEE-S-HHHHHHHHH--HHHHHTT-EEEEEE-SSEEEEEEES--HHHHHHHHHHHHHHHHHHT-EEEEE--B-S---

B-factor: mean 30.69, std 13.46, range [4.82, 142.73]

Nearest PDB structures (foldseek):
  4hhu-assembly2_B  TM=9.398E-01  e=1.780E-23  synthetic construct
  4nez-assembly1_A-2  TM=5.455E-01  e=2.719E-20  synthetic construct
  4rjv-assembly2_C  TM=9.183E-01  e=2.680E-06  synthetic construct
  6wxo-assembly1_B  TM=7.518E-01  e=1.280E-06  synthetic construct
  4kyz-assembly1_A  TM=4.712E-01  e=5.527E-08  synthetic construct

CATH classification: 3.30.70.600 (+1 more: 3.30.70.600)

Sequence (322 aa):
GVVIVFEGDDLEALEKALKEIRQARKFAGTVTYTLSGNRLVIVITGVPEQVRKELAKEAERLKAEFNINVQYQIGSGSGVVIVFEGDDLEALEKALKEIRQARKFAGTVTYTLSGNRLVIVITGVPEQVRKELAKEAERLKAEFNINVQYQITGSLEHHHHHHGVVIVFEGDDLEALEKALKEIRQARKFAGTVTYTLSGNRLVIVITGVPEQVRKELAKEAERLKAEFNINVQYQIGSGSGVVIVFEGDDLEALEKALKEIRQARKFAGTVTYTLSGNRLVIVITGVPEQVRKELAKEAERLKAEFNINVQYQITGSLEHH